Protein AF-A0A4R0R7L1-F1 (afdb_monomer_lite)

Foldseek 3Di:
DDDFDDDPQAQTDPQFDQPPVRHGDPVRGPLLCCCLPVVLCLLVNLVVCLVVLHCCNVVNLVSLLVCLVDPSCLVCLLSCLQSLSLLSLLVSLLDPPQDLPDPPPPRSSYVVVNLSSLSSSLSSLCSLQPPVDDPPCCPRSVPSSVVSLVSLVVCVLSSLVSVLVVLVVQPDDPPVVLSVQLDSLQSVVSLLVSLLSCLQVVPVVCLSVSLSNLSSLQRSLNSLCVVVVCNPVVLVVLCVGSLLQNLLQCLVVSLVSLVPRPGDPSSPVSSVSSNVSSQSNCVSSVHHPVVPDPPSVVRYQPFAWDFDPPDAQVPIQAAANQRSHNRRRHSHDPADWDADPQQRRGTHRDVVSVVVVCVVPVVVVSNVD

pLDDT: mean 82.11, std 12.78, range [47.38, 97.62]

InterPro domains:
  IPR002893 Zinc finger, MYND-type [PF01753] (325-366)
  IPR002893 Zinc finger, MYND-type [PS50865] (325-366)

Secondary structure (DSSP, 8-state):
-PPPB--TTPPPBTTEEEPTTSSEEEEEE-HHHHHHH-TTHHHHHHHHHHHTT-THHHHHHHHHHHHTTSGGGGGGHHHHHHHTHHHHHHHHHT-TT---S---TT-TTSHHHHHHHHHHHHHHHHHHH--TT-TTGGGTSHHHHHHHHHHHHHHHHHHHHHHHHTGGGSTT-SSHHHHTTS-TT-HHHHHHHHHHHHHHHT-GGGHHHHHHHHHHHHHHHHHHHH-GGGHHHHHHHHHHSHHHHHHHHHHHHHHHHHHH----GGGHHHHHHHHHHHHHHHHHTT--SSSTTTSSTTTS---SPPP-SSS-GGGS-S--SSTTSGGGSSSS-SSPPEEPTTTS--EESSHHHHHHHIIIIIHHHHTT-

Structure (mmCIF, N/CA/C/O backbone):
data_AF-A0A4R0R7L1-F1
#
_entry.id   AF-A0A4R0R7L1-F1
#
loop_
_atom_site.group_PDB
_atom_site.id
_atom_site.type_symbol
_atom_site.label_atom_id
_atom_site.label_alt_id
_atom_site.label_comp_id
_atom_site.label_asym_id
_atom_site.label_entity_id
_atom_site.label_seq_id
_atom_site.pdbx_PDB_ins_code
_atom_site.Cartn_x
_atom_site.Cartn_y
_atom_site.Cartn_z
_atom_site.occupancy
_atom_site.B_iso_or_equiv
_atom_site.auth_seq_id
_atom_site.auth_comp_id
_atom_site.auth_asym_id
_atom_site.auth_atom_id
_atom_site.pdbx_PDB_model_num
ATOM 1 N N . MET A 1 1 ? 25.266 -1.408 -35.029 1.00 54.88 1 MET A N 1
ATOM 2 C CA . MET A 1 1 ? 24.093 -1.368 -34.131 1.00 54.88 1 MET A CA 1
ATOM 3 C C . MET A 1 1 ? 23.310 -2.635 -34.407 1.00 54.88 1 MET A C 1
ATOM 5 O O . MET A 1 1 ? 23.030 -2.874 -35.574 1.00 54.88 1 MET A O 1
ATOM 9 N N . ALA A 1 2 ? 23.082 -3.483 -33.404 1.00 57.50 2 ALA A N 1
ATOM 10 C CA . ALA A 1 2 ? 22.251 -4.673 -33.582 1.00 57.50 2 ALA A CA 1
ATOM 11 C C . ALA A 1 2 ? 20.799 -4.242 -33.845 1.00 57.50 2 ALA A C 1
ATOM 13 O O . ALA A 1 2 ? 20.353 -3.243 -33.274 1.00 57.50 2 ALA A O 1
ATOM 14 N N . ASN A 1 3 ? 20.095 -4.953 -34.727 1.00 65.56 3 ASN A N 1
ATOM 15 C CA . ASN A 1 3 ? 18.670 -4.716 -34.937 1.00 65.56 3 ASN A CA 1
ATOM 16 C C . ASN A 1 3 ? 17.901 -5.159 -33.682 1.00 65.56 3 ASN A C 1
ATOM 18 O O . ASN A 1 3 ? 18.248 -6.193 -33.110 1.00 65.56 3 ASN A O 1
ATOM 22 N N . PRO A 1 4 ? 16.889 -4.396 -33.233 1.00 69.44 4 PRO A N 1
ATOM 23 C CA . PRO A 1 4 ? 16.044 -4.818 -32.126 1.00 69.44 4 PRO A CA 1
ATOM 24 C C . PRO A 1 4 ? 15.346 -6.130 -32.480 1.00 69.44 4 PRO A C 1
ATOM 26 O O . PRO A 1 4 ? 14.878 -6.323 -33.603 1.00 69.44 4 PRO A O 1
ATOM 29 N N . VAL A 1 5 ? 15.294 -7.026 -31.505 1.00 60.34 5 VAL A N 1
ATOM 30 C CA . VAL A 1 5 ? 14.720 -8.361 -31.653 1.00 60.34 5 VAL A CA 1
ATOM 31 C C . VAL A 1 5 ? 13.260 -8.267 -31.256 1.00 60.34 5 VAL A C 1
ATOM 33 O O . VAL A 1 5 ? 12.962 -7.887 -30.127 1.00 60.34 5 VAL A O 1
ATOM 36 N N . ALA A 1 6 ? 12.360 -8.586 -32.180 1.00 61.62 6 ALA A N 1
ATOM 37 C CA . ALA A 1 6 ? 10.938 -8.711 -31.903 1.00 61.62 6 ALA A CA 1
ATOM 38 C C . ALA A 1 6 ? 10.559 -10.184 -32.079 1.00 61.62 6 ALA A C 1
ATOM 40 O O . ALA A 1 6 ? 10.406 -10.655 -33.205 1.00 61.62 6 ALA A O 1
ATOM 41 N N . GLY A 1 7 ? 10.459 -10.921 -30.970 1.00 71.69 7 GLY A N 1
ATOM 42 C CA . GLY A 1 7 ? 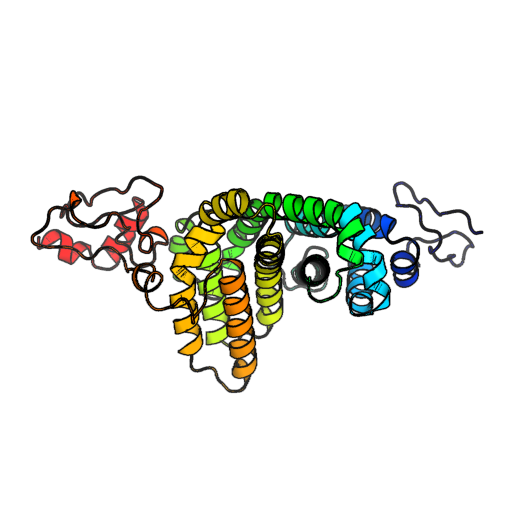9.630 -12.129 -30.952 1.00 71.69 7 GLY A CA 1
ATOM 43 C C . GLY A 1 7 ? 8.160 -11.737 -31.134 1.00 71.69 7 GLY A C 1
ATOM 44 O O . GLY A 1 7 ? 7.822 -10.567 -30.937 1.00 71.69 7 GLY A O 1
ATOM 45 N N . ASP A 1 8 ? 7.288 -12.676 -31.509 1.00 78.56 8 ASP A N 1
ATOM 46 C CA . ASP A 1 8 ? 5.859 -12.396 -31.723 1.00 78.56 8 ASP A CA 1
ATOM 47 C C . ASP A 1 8 ? 5.240 -11.716 -30.484 1.00 78.56 8 ASP A C 1
ATOM 49 O O . ASP A 1 8 ? 5.014 -12.339 -29.451 1.00 78.56 8 ASP A O 1
ATOM 53 N N . GLY A 1 9 ? 5.014 -10.401 -30.575 1.00 87.75 9 GLY A N 1
ATOM 54 C CA . GLY A 1 9 ? 4.427 -9.577 -29.514 1.00 87.75 9 GLY A CA 1
ATOM 55 C C . GLY A 1 9 ? 5.370 -9.112 -28.394 1.00 87.75 9 GLY A C 1
ATOM 56 O O . GLY A 1 9 ? 4.934 -8.324 -27.553 1.00 87.75 9 GLY A O 1
ATOM 57 N N . ALA A 1 10 ? 6.638 -9.536 -28.373 1.00 92.50 10 ALA A N 1
ATOM 58 C CA . ALA A 1 10 ? 7.598 -9.099 -27.357 1.00 92.50 10 ALA A CA 1
ATOM 59 C C . ALA A 1 10 ? 8.034 -7.636 -27.589 1.00 92.50 10 ALA A C 1
ATOM 61 O O . ALA A 1 10 ? 8.305 -7.254 -28.735 1.00 92.50 10 ALA A O 1
ATOM 62 N N . PRO A 1 11 ? 8.144 -6.801 -26.536 1.00 94.44 11 PRO A N 1
ATOM 63 C CA . PRO A 1 11 ? 8.683 -5.453 -26.666 1.00 94.44 11 PRO A CA 1
ATOM 64 C C . PRO A 1 11 ? 10.104 -5.481 -27.250 1.00 94.44 11 PRO A C 1
ATOM 66 O O . PRO A 1 11 ? 10.888 -6.369 -26.927 1.00 94.44 11 PRO A O 1
ATOM 69 N N . PRO A 1 12 ? 10.484 -4.529 -28.112 1.00 93.25 12 PRO A N 1
ATOM 70 C CA . PRO A 1 12 ? 11.815 -4.537 -28.699 1.00 93.25 12 PRO A CA 1
ATOM 71 C C . PRO A 1 12 ? 12.884 -4.207 -27.648 1.00 93.25 12 PRO A C 1
ATOM 73 O O . PRO A 1 12 ? 12.721 -3.292 -26.839 1.00 93.25 12 PRO A O 1
ATOM 76 N N . THR A 1 13 ? 14.024 -4.898 -27.707 1.00 93.12 13 THR A N 1
ATOM 77 C CA . THR A 1 13 ? 15.242 -4.501 -26.984 1.00 93.12 13 THR A CA 1
ATOM 78 C C . THR A 1 13 ? 16.498 -4.804 -27.793 1.00 93.12 13 THR A C 1
ATOM 80 O O . THR A 1 13 ? 16.562 -5.800 -28.520 1.00 93.12 13 THR A O 1
ATOM 83 N N . ARG A 1 14 ? 17.524 -3.951 -27.667 1.00 93.06 14 ARG A N 1
ATOM 84 C CA . ARG A 1 14 ? 18.860 -4.213 -28.238 1.00 93.06 14 ARG A CA 1
ATOM 85 C C . ARG A 1 14 ? 19.751 -5.077 -27.342 1.00 93.06 14 ARG A C 1
ATOM 87 O O . ARG A 1 14 ? 20.892 -5.342 -27.714 1.00 93.06 14 ARG A O 1
ATOM 94 N N . PHE A 1 15 ? 19.257 -5.461 -26.166 1.00 92.12 15 PHE A N 1
ATOM 95 C CA . PHE A 1 15 ? 20.003 -6.196 -25.141 1.00 92.12 15 PHE A CA 1
ATOM 96 C C . PHE A 1 15 ? 19.543 -7.648 -24.978 1.00 92.12 15 PHE A C 1
ATOM 98 O O . PHE A 1 15 ? 19.836 -8.273 -23.962 1.00 92.12 15 PHE A O 1
ATOM 105 N N . ALA A 1 16 ? 18.836 -8.189 -25.974 1.00 88.31 16 ALA A N 1
ATOM 106 C CA . ALA A 1 16 ? 18.562 -9.617 -26.058 1.00 88.31 16 ALA A CA 1
ATOM 107 C C . ALA A 1 16 ? 19.846 -10.362 -26.455 1.00 88.31 16 ALA A C 1
ATOM 109 O O . ALA A 1 16 ? 20.478 -10.035 -27.468 1.00 88.31 16 ALA A O 1
ATOM 110 N N . GLY A 1 17 ? 20.239 -11.349 -25.653 1.00 78.62 17 GLY A N 1
ATOM 111 C CA . GLY A 1 17 ? 21.393 -12.191 -25.933 1.00 78.62 17 GLY A CA 1
ATOM 112 C C . GLY A 1 17 ? 21.250 -12.964 -27.245 1.00 78.62 17 GLY A C 1
ATOM 113 O O . GLY A 1 17 ? 20.152 -13.225 -27.737 1.00 78.62 17 GLY A O 1
ATOM 114 N N . VAL A 1 18 ? 22.390 -13.324 -27.830 1.00 70.44 18 VAL A N 1
ATOM 115 C CA . VAL A 1 18 ? 22.448 -14.205 -29.000 1.00 70.44 18 VAL A CA 1
ATOM 116 C C . VAL A 1 18 ? 22.492 -15.643 -28.484 1.00 70.44 18 VAL A C 1
ATOM 118 O O . VAL A 1 18 ? 23.410 -16.008 -27.751 1.00 70.44 18 VAL A O 1
ATOM 121 N N . ALA A 1 19 ? 21.491 -16.447 -28.823 1.00 71.06 19 ALA A N 1
ATOM 122 C CA . ALA A 1 19 ? 21.445 -17.869 -28.516 1.00 71.06 19 ALA A CA 1
ATOM 123 C C . ALA A 1 19 ? 22.535 -18.635 -29.284 1.00 71.06 19 ALA A C 1
ATOM 125 O O . ALA A 1 19 ? 23.126 -18.133 -30.242 1.00 71.06 19 ALA A O 1
ATOM 126 N N . MET A 1 20 ? 22.802 -19.885 -28.890 1.00 68.56 20 MET A N 1
ATOM 127 C CA . MET A 1 20 ? 23.874 -20.691 -29.500 1.00 68.56 20 MET A CA 1
ATOM 128 C C . MET A 1 20 ? 23.698 -20.939 -31.008 1.00 68.56 20 MET A C 1
ATOM 130 O O . MET A 1 20 ? 24.675 -21.223 -31.694 1.00 68.56 20 MET A O 1
ATOM 134 N N . ASN A 1 21 ? 22.478 -20.819 -31.536 1.00 74.75 21 ASN A N 1
ATOM 135 C CA . ASN A 1 21 ? 22.179 -20.941 -32.965 1.00 74.75 21 ASN A CA 1
ATOM 136 C C . ASN A 1 21 ? 22.349 -19.620 -33.747 1.00 74.75 21 ASN A C 1
ATOM 138 O O . ASN A 1 21 ? 22.089 -19.591 -34.947 1.00 74.75 21 ASN A O 1
ATOM 142 N N . GLY A 1 22 ? 22.781 -18.535 -33.096 1.00 73.81 22 GLY A N 1
ATOM 143 C CA . GLY A 1 22 ? 22.894 -17.210 -33.706 1.00 73.81 22 GLY A CA 1
ATOM 144 C C . GLY A 1 22 ? 21.577 -16.429 -33.763 1.00 73.81 22 GLY A C 1
ATOM 145 O O . GLY A 1 22 ? 21.592 -15.265 -34.163 1.00 73.81 22 GLY A O 1
ATOM 146 N N . GLU A 1 23 ? 20.455 -17.024 -33.350 1.00 73.69 23 GLU A N 1
ATOM 147 C CA . GLU A 1 23 ? 19.189 -16.312 -33.193 1.00 73.69 23 GLU A CA 1
ATOM 148 C C . GLU A 1 23 ? 19.191 -15.556 -31.875 1.00 73.69 23 GLU A C 1
ATOM 150 O O . GLU A 1 23 ? 19.761 -15.991 -30.878 1.00 73.69 23 GLU A O 1
ATOM 155 N N . HIS A 1 24 ? 18.554 -14.399 -31.845 1.00 72.00 24 HIS A N 1
ATOM 156 C CA . HIS A 1 24 ? 18.406 -13.690 -30.592 1.00 72.00 24 HIS A CA 1
ATOM 157 C C . HIS A 1 24 ? 17.367 -14.385 -29.713 1.00 72.00 24 HIS A C 1
ATOM 159 O O . HIS A 1 24 ? 16.228 -14.575 -30.136 1.00 72.00 24 HIS A O 1
ATOM 165 N N . SER A 1 25 ? 17.757 -14.733 -28.488 1.00 78.25 25 SER A N 1
ATOM 166 C CA . SER A 1 25 ? 16.851 -15.313 -27.502 1.00 78.25 25 SER A CA 1
ATOM 167 C C . SER A 1 25 ? 16.443 -14.254 -26.488 1.00 78.25 25 SER A C 1
ATOM 169 O O . SER A 1 25 ? 17.272 -13.541 -25.914 1.00 78.25 25 SER A O 1
ATOM 171 N N . THR A 1 26 ? 15.139 -14.174 -26.245 1.00 78.06 26 THR A N 1
ATOM 172 C CA . THR A 1 26 ? 14.571 -13.394 -25.146 1.00 78.06 26 THR A CA 1
ATOM 173 C C . THR A 1 26 ? 14.973 -13.971 -23.784 1.00 78.06 26 THR A C 1
ATOM 175 O O . THR A 1 26 ? 14.875 -13.287 -22.768 1.00 78.06 26 THR A O 1
ATOM 178 N N . ASP A 1 27 ? 15.446 -15.219 -23.718 1.00 81.50 27 ASP A N 1
ATOM 179 C CA . ASP A 1 27 ? 15.844 -15.895 -22.472 1.00 81.50 27 ASP A CA 1
ATOM 180 C C . ASP A 1 27 ? 17.170 -15.361 -21.922 1.00 81.50 27 ASP A C 1
ATOM 182 O O . ASP A 1 27 ? 17.528 -15.630 -20.781 1.00 81.50 27 ASP A O 1
ATOM 186 N N . ALA A 1 28 ? 17.886 -14.562 -22.717 1.00 87.44 28 ALA A N 1
ATOM 187 C CA . ALA A 1 28 ? 19.173 -13.978 -22.370 1.00 87.44 28 ALA A CA 1
ATOM 188 C C . ALA A 1 28 ? 19.142 -12.437 -22.380 1.00 87.44 28 ALA A C 1
ATOM 190 O O . ALA A 1 28 ? 20.112 -11.804 -22.799 1.00 87.44 28 ALA A O 1
ATOM 191 N N . ILE A 1 29 ? 18.027 -11.813 -21.984 1.00 93.81 29 ILE A N 1
ATOM 192 C CA . ILE A 1 29 ? 17.944 -10.346 -21.889 1.00 93.81 29 ILE A CA 1
ATOM 193 C C . ILE A 1 29 ? 18.767 -9.843 -20.696 1.00 93.81 29 ILE A C 1
ATOM 195 O O . ILE A 1 29 ? 18.551 -10.249 -19.556 1.00 93.81 29 ILE A O 1
ATOM 199 N N . ASP A 1 30 ? 19.673 -8.895 -20.944 1.00 94.69 30 ASP A N 1
ATOM 200 C CA . ASP A 1 30 ? 20.378 -8.184 -19.874 1.00 94.69 30 ASP A CA 1
ATOM 201 C C . ASP A 1 30 ? 19.499 -7.055 -19.310 1.00 94.69 30 ASP A C 1
ATOM 203 O O . ASP A 1 30 ? 19.495 -5.918 -19.799 1.00 94.69 30 ASP A O 1
ATOM 207 N N . TRP A 1 31 ? 18.751 -7.366 -18.248 1.00 95.56 31 TRP A N 1
ATOM 208 C CA . TRP A 1 31 ? 17.847 -6.411 -17.604 1.00 95.56 31 TRP A CA 1
ATOM 209 C C . TRP A 1 31 ? 18.552 -5.168 -17.057 1.00 95.56 31 TRP A C 1
ATOM 211 O O . TRP A 1 31 ? 17.945 -4.093 -17.036 1.00 95.56 31 TRP A O 1
ATOM 221 N N . ARG A 1 32 ? 19.831 -5.257 -16.658 1.00 94.25 32 ARG A N 1
ATOM 222 C CA . ARG A 1 32 ? 20.575 -4.081 -16.174 1.00 94.25 32 ARG A CA 1
ATOM 223 C C . ARG A 1 32 ? 20.779 -3.091 -17.309 1.00 94.25 32 ARG A C 1
ATOM 225 O O . ARG A 1 32 ? 20.558 -1.894 -17.118 1.00 94.25 32 ARG A O 1
ATOM 232 N N . LEU A 1 33 ? 21.147 -3.582 -18.491 1.00 94.12 33 LEU A N 1
ATOM 233 C CA . LEU A 1 33 ? 21.308 -2.741 -19.674 1.00 94.12 33 LEU A CA 1
ATOM 234 C C . LEU A 1 33 ? 19.969 -2.186 -20.176 1.00 94.12 33 LEU A C 1
ATOM 236 O O . LEU A 1 33 ? 19.910 -1.004 -20.524 1.00 94.12 33 LEU A O 1
ATOM 240 N N . VAL A 1 34 ? 18.889 -2.979 -20.143 1.00 95.69 34 VAL A N 1
ATOM 241 C CA . VAL A 1 34 ? 17.532 -2.497 -20.469 1.00 95.69 34 VAL A CA 1
ATOM 242 C C . VAL A 1 34 ? 17.130 -1.350 -19.541 1.00 95.69 34 VAL A C 1
ATOM 244 O O . VAL A 1 34 ? 16.742 -0.288 -20.020 1.00 95.69 34 VAL A O 1
ATOM 247 N N . ILE A 1 35 ? 17.285 -1.499 -18.223 1.00 95.06 35 ILE A N 1
ATOM 248 C CA . ILE A 1 35 ? 16.937 -0.443 -17.258 1.00 95.06 35 ILE A CA 1
ATOM 249 C C . ILE A 1 35 ? 17.795 0.811 -17.476 1.00 95.06 35 ILE A C 1
ATOM 251 O O . ILE A 1 35 ? 17.268 1.925 -17.472 1.00 95.06 35 ILE A O 1
ATOM 255 N N . ALA A 1 36 ? 19.103 0.648 -17.686 1.00 92.88 36 ALA A N 1
ATOM 256 C CA . ALA A 1 36 ? 20.032 1.769 -17.815 1.00 92.88 36 ALA A CA 1
ATOM 257 C C . ALA A 1 36 ? 19.866 2.555 -19.126 1.00 92.88 36 ALA A C 1
ATOM 259 O O . ALA A 1 36 ? 20.062 3.773 -19.149 1.00 92.88 36 ALA A O 1
ATOM 260 N N . HIS A 1 37 ? 19.532 1.875 -20.224 1.00 93.56 37 HIS A N 1
ATOM 261 C CA . HIS A 1 37 ? 19.596 2.460 -21.563 1.00 93.56 37 HIS A CA 1
ATOM 262 C C . HIS A 1 37 ? 18.269 2.478 -22.324 1.00 93.56 37 HIS A C 1
ATOM 264 O O . HIS A 1 37 ? 18.116 3.287 -23.238 1.00 93.56 37 HIS A O 1
ATOM 270 N N . GLU A 1 38 ? 17.318 1.626 -21.957 1.00 96.06 38 GLU A N 1
ATOM 271 C CA . GLU A 1 38 ? 15.966 1.553 -22.520 1.00 96.06 38 GLU A CA 1
ATOM 272 C C . GLU A 1 38 ? 14.888 1.667 -21.415 1.00 96.06 38 GLU A C 1
ATOM 274 O O . GLU A 1 38 ? 13.910 0.918 -21.420 1.00 96.06 38 GLU A O 1
ATOM 279 N N . PRO A 1 39 ? 14.987 2.631 -20.472 1.00 95.19 39 PRO A N 1
ATOM 280 C CA . PRO A 1 39 ? 14.104 2.712 -19.299 1.00 95.19 39 PRO A CA 1
ATOM 281 C C . PRO A 1 39 ? 12.615 2.839 -19.639 1.00 95.19 39 PRO A C 1
ATOM 283 O O . PRO A 1 39 ? 11.763 2.508 -18.819 1.00 95.19 39 PRO A O 1
ATOM 286 N N . ARG A 1 40 ? 12.290 3.315 -20.848 1.00 95.88 40 ARG A N 1
ATOM 287 C CA . ARG A 1 40 ? 10.912 3.401 -21.347 1.00 95.88 40 ARG A CA 1
ATOM 288 C C . ARG A 1 40 ? 10.299 2.028 -21.621 1.00 95.88 40 ARG A C 1
ATOM 290 O O . ARG A 1 40 ? 9.106 1.859 -21.410 1.00 95.88 40 ARG A O 1
ATOM 297 N N . MET A 1 41 ? 11.119 1.067 -22.043 1.00 96.56 41 MET A N 1
ATOM 298 C CA . MET A 1 41 ? 10.687 -0.286 -22.396 1.00 96.56 41 MET A CA 1
ATOM 299 C C . MET A 1 41 ? 10.444 -1.160 -21.164 1.00 96.56 41 MET A C 1
ATOM 301 O O . MET A 1 41 ? 9.759 -2.167 -21.268 1.00 96.56 41 MET A O 1
ATOM 305 N N . VAL A 1 42 ? 10.953 -0.776 -19.984 1.00 96.81 42 VAL A N 1
ATOM 306 C CA . VAL A 1 42 ? 10.779 -1.542 -18.733 1.00 96.81 42 VAL A CA 1
ATOM 307 C C . VAL A 1 42 ? 9.301 -1.779 -18.422 1.00 96.81 42 VAL A C 1
ATOM 309 O O . VAL A 1 42 ? 8.923 -2.881 -18.034 1.00 96.81 42 VAL A O 1
ATOM 312 N N . LYS A 1 43 ? 8.451 -0.766 -18.631 1.00 96.44 43 LYS A N 1
ATOM 313 C CA . LYS A 1 43 ? 6.999 -0.901 -18.469 1.00 96.44 43 LYS A CA 1
ATOM 314 C C . LYS A 1 43 ? 6.424 -1.962 -19.406 1.00 96.44 43 LYS A C 1
ATOM 316 O O . LYS A 1 43 ? 5.675 -2.822 -18.951 1.00 96.44 43 LYS A O 1
ATOM 321 N N . ASP A 1 44 ? 6.751 -1.871 -20.690 1.00 97.00 44 ASP A N 1
ATOM 322 C CA . ASP A 1 44 ? 6.172 -2.736 -21.716 1.00 97.00 44 ASP A CA 1
ATOM 323 C C . ASP A 1 44 ? 6.629 -4.182 -21.507 1.00 97.00 44 ASP A C 1
ATOM 325 O O . ASP A 1 44 ? 5.812 -5.098 -21.556 1.00 97.00 44 ASP A O 1
ATOM 329 N N . TRP A 1 45 ? 7.906 -4.379 -21.158 1.00 97.25 45 TRP A N 1
ATOM 330 C CA . TRP A 1 45 ? 8.448 -5.680 -20.766 1.00 97.25 45 TRP A CA 1
ATOM 331 C C . TRP A 1 45 ? 7.750 -6.252 -19.542 1.00 97.25 45 TRP A C 1
ATOM 333 O O . TRP A 1 45 ? 7.377 -7.417 -19.546 1.00 97.25 45 TRP A O 1
ATOM 343 N N . MET A 1 46 ? 7.513 -5.445 -18.513 1.00 97.62 46 MET A N 1
ATOM 344 C CA . MET A 1 46 ? 6.846 -5.924 -17.307 1.00 97.62 46 MET A CA 1
ATOM 345 C C . MET A 1 46 ? 5.395 -6.345 -17.567 1.00 97.62 46 MET A C 1
ATOM 347 O O . MET A 1 46 ? 4.967 -7.374 -17.053 1.00 97.62 46 MET A O 1
ATOM 351 N N . ILE A 1 47 ? 4.657 -5.592 -18.392 1.00 97.31 47 ILE A N 1
ATOM 352 C CA . ILE A 1 47 ? 3.299 -5.962 -18.822 1.00 97.31 47 ILE A CA 1
ATOM 353 C C . ILE A 1 47 ? 3.339 -7.251 -19.643 1.00 97.31 47 ILE A C 1
ATOM 355 O O . ILE A 1 47 ? 2.556 -8.161 -19.380 1.00 97.31 47 ILE A O 1
ATOM 359 N N . TYR A 1 48 ? 4.253 -7.333 -20.613 1.00 96.75 48 TYR A N 1
ATOM 360 C CA . TYR A 1 48 ? 4.409 -8.498 -21.475 1.00 96.75 48 TYR A CA 1
ATOM 361 C C . TYR A 1 48 ? 4.713 -9.759 -20.660 1.00 96.75 48 TYR A C 1
ATOM 363 O O . TYR A 1 48 ? 3.973 -10.733 -20.760 1.00 96.75 48 TYR A O 1
ATOM 371 N N . LEU A 1 49 ? 5.746 -9.730 -19.815 1.00 96.31 49 LEU A N 1
ATOM 372 C CA . LEU A 1 49 ? 6.166 -10.891 -19.028 1.00 96.31 49 LEU A CA 1
ATOM 373 C C . LEU A 1 49 ? 5.087 -11.308 -18.020 1.00 96.31 49 LEU A C 1
ATOM 375 O O . LEU A 1 49 ? 4.807 -12.492 -17.876 1.00 96.31 49 LEU A O 1
ATOM 379 N N . HIS A 1 50 ? 4.414 -10.346 -17.378 1.00 96.75 50 HIS A N 1
ATOM 380 C CA . HIS A 1 50 ? 3.292 -10.643 -16.485 1.00 96.75 50 HIS A CA 1
ATOM 381 C C . HIS A 1 50 ? 2.126 -11.335 -17.211 1.00 96.75 50 HIS A C 1
ATOM 383 O O . HIS A 1 50 ? 1.576 -12.314 -16.705 1.00 96.75 50 HIS A O 1
ATOM 389 N N . ALA A 1 51 ? 1.757 -10.845 -18.399 1.00 96.06 51 ALA A N 1
ATOM 390 C CA . ALA A 1 51 ? 0.657 -11.396 -19.189 1.00 96.06 51 ALA A CA 1
ATOM 391 C C . ALA A 1 51 ? 0.941 -12.813 -19.716 1.00 96.06 51 ALA A C 1
ATOM 393 O O . ALA A 1 51 ? 0.001 -13.578 -19.913 1.00 96.06 51 ALA A O 1
ATOM 394 N N . HIS A 1 52 ? 2.216 -13.156 -19.923 1.00 95.50 52 HIS A N 1
ATOM 395 C CA . HIS A 1 52 ? 2.650 -14.476 -20.393 1.00 95.50 52 HIS A CA 1
ATOM 396 C C . HIS A 1 52 ? 3.050 -15.430 -19.261 1.00 95.50 52 HIS A C 1
ATOM 398 O O . HIS A 1 52 ? 3.526 -16.523 -19.545 1.00 95.50 52 HIS A O 1
ATOM 404 N N . GLU A 1 53 ? 2.854 -15.028 -18.003 1.00 95.69 53 GLU A N 1
ATOM 405 C CA . GLU A 1 53 ? 3.256 -15.804 -16.824 1.00 95.69 53 GLU A CA 1
ATOM 406 C C . GLU A 1 53 ? 4.732 -16.210 -16.835 1.00 95.69 53 GLU A C 1
ATOM 408 O O . GLU A 1 53 ? 5.105 -17.335 -16.519 1.00 95.69 53 GLU A O 1
ATOM 413 N N . ASP A 1 54 ? 5.573 -15.268 -17.250 1.00 94.50 54 ASP A N 1
ATOM 414 C CA . ASP A 1 54 ? 6.979 -15.506 -17.518 1.00 94.50 54 ASP A CA 1
ATOM 415 C C . ASP A 1 54 ? 7.864 -15.109 -16.334 1.00 94.50 54 ASP A C 1
ATOM 417 O O . ASP A 1 54 ? 8.002 -13.918 -16.020 1.00 94.50 54 ASP A O 1
ATOM 421 N N . ASP A 1 55 ? 8.509 -16.102 -15.713 1.00 93.44 55 ASP A N 1
ATOM 422 C CA . ASP A 1 55 ? 9.358 -15.953 -14.523 1.00 93.44 55 ASP A CA 1
ATOM 423 C C . ASP A 1 55 ? 10.463 -14.897 -14.669 1.00 93.44 55 ASP A C 1
ATOM 425 O O . ASP A 1 55 ? 10.889 -14.307 -13.672 1.00 93.44 55 ASP A O 1
ATOM 429 N N . ARG A 1 56 ? 10.875 -14.546 -15.895 1.00 95.06 56 ARG A N 1
ATOM 430 C CA . ARG A 1 56 ? 11.857 -13.473 -16.137 1.00 95.06 56 ARG A CA 1
ATOM 431 C C . ARG A 1 56 ? 11.390 -12.110 -15.628 1.00 95.06 56 ARG A C 1
ATOM 433 O O . ARG A 1 56 ? 12.217 -11.219 -15.427 1.00 95.06 56 ARG A O 1
ATOM 440 N N . VAL A 1 57 ? 10.090 -11.911 -15.387 1.00 96.56 57 VAL A N 1
ATOM 441 C CA . VAL A 1 57 ? 9.603 -10.697 -14.710 1.00 96.56 57 VAL A CA 1
ATOM 442 C C . VAL A 1 57 ? 10.199 -10.570 -13.305 1.00 96.56 57 VAL A C 1
ATOM 444 O O . VAL A 1 57 ? 10.426 -9.455 -12.840 1.00 96.56 57 VAL A O 1
ATOM 447 N N . VAL A 1 58 ? 10.469 -11.690 -12.626 1.00 94.62 58 VAL A N 1
ATOM 448 C CA . VAL A 1 58 ? 11.068 -11.717 -11.289 1.00 94.62 58 VAL A CA 1
ATOM 449 C C . VAL A 1 58 ? 12.518 -11.257 -11.380 1.00 94.62 58 VAL A C 1
ATOM 451 O O . VAL A 1 58 ? 12.932 -10.409 -10.590 1.00 94.62 58 VAL A O 1
ATOM 454 N N . ASP A 1 59 ? 13.258 -11.711 -12.394 1.00 94.88 59 ASP A N 1
ATOM 455 C CA . ASP A 1 59 ? 14.620 -11.240 -12.670 1.00 94.88 59 ASP A CA 1
ATOM 456 C C . ASP A 1 59 ? 14.651 -9.743 -12.985 1.00 94.88 59 ASP A C 1
ATOM 458 O O . ASP A 1 59 ? 15.497 -9.011 -12.460 1.00 94.88 59 ASP A O 1
ATOM 462 N N . LEU A 1 60 ? 13.697 -9.257 -13.786 1.00 96.81 60 LEU A N 1
ATOM 463 C CA . LEU A 1 60 ? 13.543 -7.832 -14.072 1.00 96.81 60 LEU A CA 1
ATOM 464 C C . LEU A 1 60 ? 13.255 -7.032 -12.791 1.00 96.81 60 LEU A C 1
ATOM 466 O O . LEU A 1 60 ? 13.901 -6.011 -12.549 1.00 96.81 60 LEU A O 1
ATOM 470 N N . LEU A 1 61 ? 12.325 -7.491 -11.948 1.00 96.06 61 LEU A N 1
ATOM 471 C CA . LEU A 1 61 ? 11.994 -6.840 -10.676 1.00 96.06 61 LEU A CA 1
ATOM 472 C C . LEU A 1 61 ? 13.185 -6.837 -9.713 1.00 96.06 61 LEU A C 1
ATOM 474 O O . LEU A 1 61 ? 13.478 -5.802 -9.119 1.00 96.06 61 LEU A O 1
ATOM 478 N N . ASN A 1 62 ? 13.906 -7.949 -9.581 1.00 93.31 62 ASN A N 1
ATOM 479 C CA . ASN A 1 62 ? 15.101 -8.035 -8.741 1.00 93.31 62 ASN A CA 1
ATOM 480 C C . ASN A 1 62 ? 16.197 -7.095 -9.246 1.00 93.31 62 ASN A C 1
ATOM 482 O O . ASN A 1 62 ? 16.759 -6.319 -8.472 1.00 93.31 62 ASN A O 1
ATOM 486 N N . THR A 1 63 ? 16.430 -7.076 -10.559 1.00 94.88 63 THR A N 1
ATOM 487 C CA . THR A 1 63 ? 17.389 -6.159 -11.179 1.00 94.88 63 THR A CA 1
ATOM 488 C C . THR A 1 63 ? 16.990 -4.702 -10.948 1.00 94.88 63 THR A C 1
ATOM 490 O O . THR A 1 63 ? 17.829 -3.857 -10.630 1.00 94.88 63 THR A O 1
ATOM 493 N N . LEU A 1 64 ? 15.698 -4.386 -11.043 1.00 94.25 64 LEU A N 1
ATOM 494 C CA . LEU A 1 64 ? 15.187 -3.058 -10.731 1.00 94.25 64 LEU A CA 1
ATOM 495 C C . LEU A 1 64 ? 15.402 -2.718 -9.246 1.00 94.25 64 LEU A C 1
ATOM 497 O O . LEU A 1 64 ? 15.861 -1.622 -8.941 1.00 94.25 64 LEU A O 1
ATOM 501 N N . ALA A 1 65 ? 15.172 -3.656 -8.322 1.00 90.94 65 ALA A N 1
ATOM 502 C CA . ALA A 1 65 ? 15.385 -3.456 -6.884 1.00 90.94 65 ALA A CA 1
ATOM 503 C C . ALA A 1 65 ? 16.856 -3.199 -6.531 1.00 90.94 65 ALA A C 1
ATOM 505 O O . ALA A 1 65 ? 17.140 -2.374 -5.665 1.00 90.94 65 ALA A O 1
ATOM 506 N N . GLU A 1 66 ? 17.783 -3.906 -7.180 1.00 90.75 66 GLU A N 1
ATOM 507 C CA . GLU A 1 66 ? 19.230 -3.749 -6.985 1.00 90.75 66 GLU A CA 1
ATOM 508 C C . GLU A 1 66 ? 19.761 -2.439 -7.557 1.00 90.75 66 GLU A C 1
ATOM 510 O O . GLU A 1 66 ? 20.686 -1.832 -7.012 1.00 90.75 66 GLU A O 1
ATOM 515 N N . THR A 1 67 ? 19.193 -2.015 -8.682 1.00 89.12 67 THR A N 1
ATOM 516 C CA . THR A 1 67 ? 19.639 -0.808 -9.362 1.00 89.12 67 THR A CA 1
ATOM 517 C C . THR A 1 67 ? 19.072 0.426 -8.657 1.00 89.12 67 THR A C 1
ATOM 519 O O . THR A 1 67 ? 19.836 1.361 -8.425 1.00 89.12 67 THR A O 1
ATOM 522 N N . LEU A 1 68 ? 17.790 0.424 -8.247 1.00 82.31 68 LEU A N 1
ATOM 523 C CA . LEU A 1 68 ? 17.035 1.558 -7.664 1.00 82.31 68 LEU A CA 1
ATOM 524 C C . LEU A 1 68 ? 17.781 2.428 -6.627 1.00 82.31 68 LEU A C 1
ATOM 526 O O . LEU A 1 68 ? 17.657 3.652 -6.707 1.00 82.31 68 LEU A O 1
ATOM 530 N N . PRO A 1 69 ? 18.552 1.868 -5.676 1.00 76.25 69 PRO A N 1
ATOM 531 C CA . PRO A 1 69 ? 19.286 2.649 -4.678 1.00 76.25 69 PRO A CA 1
ATOM 532 C C . PRO A 1 69 ? 20.449 3.491 -5.229 1.00 76.25 69 PRO A C 1
ATOM 534 O O . PRO A 1 69 ? 21.026 4.282 -4.486 1.00 76.25 69 PRO A O 1
ATOM 537 N N . GLN A 1 70 ? 20.840 3.320 -6.494 1.00 78.94 70 GLN A N 1
ATOM 538 C CA . GLN A 1 70 ? 22.010 3.985 -7.067 1.00 78.94 70 GLN A CA 1
ATOM 539 C C . GLN A 1 70 ? 21.700 5.429 -7.492 1.00 78.94 70 GLN A C 1
ATOM 541 O O . GLN A 1 70 ? 20.718 5.690 -8.188 1.00 78.94 70 GLN A O 1
ATOM 546 N N . GLU A 1 71 ? 22.600 6.368 -7.172 1.00 76.75 71 GLU A N 1
ATOM 547 C CA . GLU A 1 71 ? 22.493 7.795 -7.545 1.00 76.75 71 GLU A CA 1
ATOM 548 C C . GLU A 1 71 ? 22.235 8.016 -9.044 1.00 76.75 71 GLU A C 1
ATOM 550 O O . GLU A 1 71 ? 21.565 8.969 -9.448 1.00 76.75 71 GLU A O 1
ATOM 555 N N . GLN A 1 72 ? 22.733 7.113 -9.891 1.00 72.31 72 GLN A N 1
ATOM 556 C CA . GLN A 1 72 ? 22.560 7.190 -11.340 1.00 72.31 72 GLN A CA 1
ATOM 557 C C . GLN A 1 72 ? 21.085 7.124 -11.765 1.00 72.31 72 GLN A C 1
ATOM 559 O O . GLN A 1 72 ? 20.718 7.722 -12.779 1.00 72.31 72 GLN A O 1
ATOM 564 N N . LEU A 1 73 ? 20.215 6.492 -10.973 1.00 73.25 73 LEU A N 1
ATOM 565 C CA . LEU A 1 73 ? 18.797 6.335 -11.302 1.00 73.25 73 LEU A CA 1
ATOM 566 C C . LEU A 1 73 ? 17.919 7.501 -10.866 1.00 73.25 73 LEU A C 1
ATOM 568 O O . LEU A 1 73 ? 16.778 7.604 -11.318 1.00 73.25 73 LEU A O 1
ATOM 572 N N . LEU A 1 74 ? 18.462 8.460 -10.110 1.00 78.50 74 LEU A N 1
ATOM 573 C CA . LEU A 1 74 ? 17.818 9.766 -9.944 1.00 78.50 74 LEU A CA 1
ATOM 574 C C . LEU A 1 74 ? 17.526 10.411 -11.309 1.00 78.50 74 LEU A C 1
ATOM 576 O O . LEU A 1 74 ? 16.525 11.110 -11.470 1.00 78.50 74 LEU A O 1
ATOM 580 N N . ARG A 1 75 ? 18.356 10.106 -12.317 1.00 84.38 75 ARG A N 1
ATOM 581 C CA . ARG A 1 75 ? 18.190 10.560 -13.703 1.00 84.38 75 ARG A CA 1
ATOM 582 C C . ARG A 1 75 ? 17.037 9.873 -14.437 1.00 84.38 75 ARG A C 1
ATOM 584 O O . ARG A 1 75 ? 16.525 10.448 -15.392 1.00 84.38 75 ARG A O 1
ATOM 591 N N . LEU A 1 76 ? 16.615 8.682 -14.004 1.00 88.62 76 LEU A N 1
ATOM 592 C CA . LEU A 1 76 ? 15.514 7.936 -14.624 1.00 88.62 76 LEU A CA 1
ATOM 593 C C . LEU A 1 76 ? 14.136 8.325 -14.077 1.00 88.62 76 LEU A C 1
ATOM 595 O O . LEU A 1 76 ? 13.129 8.009 -14.709 1.00 88.62 76 LEU A O 1
ATOM 599 N N . ARG A 1 77 ? 14.072 9.061 -12.956 1.00 85.25 77 ARG A N 1
ATOM 600 C CA . ARG A 1 77 ? 12.808 9.5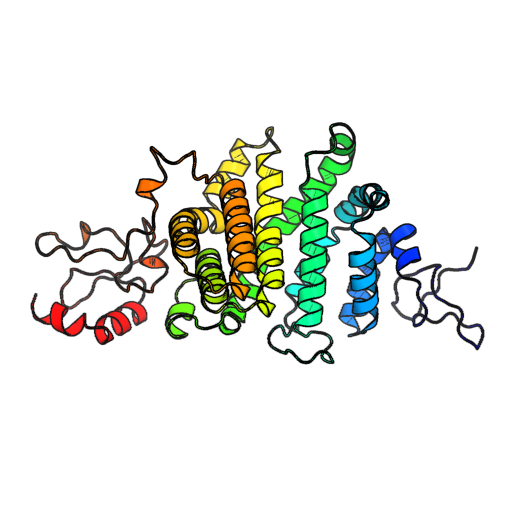00 -12.337 1.00 85.25 77 ARG A CA 1
ATOM 601 C C . ARG A 1 77 ? 11.818 10.124 -13.335 1.00 85.25 77 ARG A C 1
ATOM 603 O O . ARG A 1 77 ? 10.663 9.699 -13.324 1.00 85.25 77 ARG A O 1
ATOM 610 N N . PRO A 1 78 ? 12.217 11.068 -14.219 1.00 87.06 78 PRO A N 1
ATOM 611 C CA . PRO A 1 78 ? 11.277 11.662 -15.167 1.00 87.06 78 PRO A CA 1
ATOM 612 C C . PRO A 1 78 ? 10.703 10.627 -16.136 1.00 87.06 78 PRO A C 1
ATOM 614 O O . PRO A 1 78 ? 9.512 10.658 -16.417 1.00 87.06 78 PRO A O 1
ATOM 617 N N . VAL A 1 79 ? 11.528 9.674 -16.584 1.00 91.06 79 VAL A N 1
ATOM 618 C CA . VAL A 1 79 ? 11.119 8.622 -17.523 1.00 91.06 79 VAL A CA 1
ATOM 619 C C . VAL A 1 79 ? 10.126 7.659 -16.874 1.00 91.06 79 VAL A C 1
ATOM 621 O O . VAL A 1 79 ? 9.150 7.253 -17.500 1.00 91.06 79 VAL A O 1
ATOM 624 N N . TRP A 1 80 ? 10.332 7.294 -15.610 1.00 90.94 80 TRP A N 1
ATOM 625 C CA . TRP A 1 80 ? 9.413 6.401 -14.900 1.00 90.94 80 TRP A CA 1
ATOM 626 C C . TRP A 1 80 ? 8.091 7.067 -14.531 1.00 90.94 80 TRP A C 1
ATOM 628 O O . TRP A 1 80 ? 7.047 6.417 -14.589 1.00 90.94 80 TRP A O 1
ATOM 638 N N . ALA A 1 81 ? 8.122 8.360 -14.197 1.00 88.44 81 ALA A N 1
ATOM 639 C CA . ALA A 1 81 ? 6.909 9.149 -14.013 1.00 88.44 81 ALA A CA 1
ATOM 640 C C . ALA A 1 81 ? 6.129 9.273 -15.333 1.00 88.44 81 ALA A C 1
ATOM 642 O O . ALA A 1 81 ? 4.929 9.018 -15.360 1.00 88.44 81 ALA A O 1
ATOM 643 N N . GLU A 1 82 ? 6.821 9.581 -16.433 1.00 90.19 82 GLU A N 1
ATOM 644 C CA . GLU A 1 82 ? 6.242 9.685 -17.778 1.00 90.19 82 GLU A CA 1
ATOM 645 C C . GLU A 1 82 ? 5.630 8.359 -18.254 1.00 90.19 82 GLU A C 1
ATOM 647 O O . GLU A 1 82 ? 4.519 8.333 -18.777 1.00 90.19 82 GLU A O 1
ATOM 652 N N . THR A 1 83 ? 6.319 7.237 -18.038 1.00 93.75 83 THR A N 1
ATOM 653 C CA . THR A 1 83 ? 5.796 5.906 -18.395 1.00 93.75 83 THR A CA 1
ATOM 654 C C . THR A 1 83 ? 4.725 5.395 -17.435 1.00 93.75 83 THR A C 1
ATOM 656 O O . THR A 1 83 ? 4.017 4.442 -17.770 1.00 93.75 83 THR A O 1
ATOM 659 N N . GLN A 1 84 ? 4.561 6.038 -16.276 1.00 93.38 84 GLN A N 1
ATOM 660 C CA . GLN A 1 84 ? 3.669 5.618 -15.196 1.00 93.38 84 GLN A CA 1
ATOM 661 C C . GLN A 1 84 ? 3.990 4.206 -14.681 1.00 93.38 84 GLN A C 1
ATOM 663 O O . GLN A 1 84 ? 3.088 3.413 -14.407 1.00 93.38 84 GLN A O 1
ATOM 668 N N . LEU A 1 85 ? 5.279 3.875 -14.540 1.00 95.06 85 LEU A N 1
ATOM 669 C CA . LEU A 1 85 ? 5.724 2.542 -14.111 1.00 95.06 85 LEU A CA 1
ATOM 670 C C . LEU A 1 85 ? 5.090 2.109 -12.776 1.00 95.06 85 LEU A C 1
ATOM 672 O O . LEU A 1 85 ? 4.671 0.967 -12.617 1.00 95.06 85 LEU A O 1
ATOM 676 N N . SER A 1 86 ? 4.947 3.039 -11.832 1.00 92.88 86 SER A N 1
ATOM 677 C CA . SER A 1 86 ? 4.279 2.802 -10.546 1.00 92.88 86 SER A CA 1
ATOM 678 C C . SER A 1 86 ? 2.788 2.468 -10.693 1.00 92.88 86 SER A C 1
ATOM 680 O O . SER A 1 86 ? 2.276 1.629 -9.957 1.00 92.88 86 SER A O 1
ATOM 682 N N . CYS A 1 87 ? 2.089 3.069 -11.662 1.00 93.62 87 CYS A N 1
ATOM 683 C CA . CYS A 1 87 ? 0.691 2.738 -11.943 1.00 93.62 87 CYS A CA 1
ATOM 684 C C . CYS A 1 87 ? 0.561 1.316 -12.487 1.00 93.62 87 CYS A C 1
ATOM 686 O O . CYS A 1 87 ? -0.335 0.596 -12.068 1.00 93.62 87 CYS A O 1
ATOM 688 N N . VAL A 1 88 ? 1.488 0.899 -13.354 1.00 96.38 88 VAL A N 1
ATOM 689 C CA . VAL A 1 88 ? 1.527 -0.464 -13.907 1.00 96.38 88 VAL A CA 1
ATOM 690 C C . VAL A 1 88 ? 1.743 -1.497 -12.808 1.00 96.38 88 VAL A C 1
ATOM 692 O O . VAL A 1 88 ? 1.034 -2.492 -12.769 1.00 96.38 88 VAL A O 1
ATOM 695 N N . LEU A 1 89 ? 2.664 -1.243 -11.875 1.00 96.44 89 LEU A N 1
ATOM 696 C CA . LEU A 1 89 ? 2.886 -2.126 -10.725 1.00 96.44 89 LEU A CA 1
ATOM 697 C C . LEU A 1 89 ? 1.624 -2.264 -9.863 1.00 96.44 89 LEU A C 1
ATOM 699 O O . LEU A 1 89 ? 1.280 -3.373 -9.469 1.00 96.44 89 LEU A O 1
ATOM 703 N N . ILE A 1 90 ? 0.908 -1.163 -9.597 1.00 94.06 90 ILE A N 1
ATOM 704 C CA . ILE A 1 90 ? -0.381 -1.236 -8.893 1.00 94.06 90 ILE A CA 1
ATOM 705 C C . ILE A 1 90 ? -1.409 -2.015 -9.713 1.00 94.06 90 ILE A C 1
ATOM 707 O O . ILE A 1 90 ? -2.105 -2.851 -9.150 1.00 94.06 90 ILE A O 1
ATOM 711 N N . ASP A 1 91 ? -1.511 -1.766 -11.017 1.00 95.94 91 ASP A N 1
ATOM 712 C CA . ASP A 1 91 ? -2.477 -2.451 -11.877 1.00 95.94 91 ASP A CA 1
ATOM 713 C C . ASP A 1 91 ? -2.211 -3.969 -11.923 1.00 95.94 91 ASP A C 1
ATOM 715 O O . ASP A 1 91 ? -3.167 -4.740 -11.863 1.00 95.94 91 ASP A O 1
ATOM 719 N N . ILE A 1 92 ? -0.940 -4.394 -11.906 1.00 96.50 92 ILE A N 1
ATOM 720 C CA . ILE A 1 92 ? -0.543 -5.803 -11.751 1.00 96.50 92 ILE A CA 1
ATOM 721 C C . ILE A 1 92 ? -0.988 -6.347 -10.389 1.00 96.50 92 ILE A C 1
ATOM 723 O O . ILE A 1 92 ? -1.652 -7.374 -10.338 1.00 96.50 92 ILE A O 1
ATOM 727 N N . LEU A 1 93 ? -0.699 -5.652 -9.279 1.00 94.12 93 LEU A N 1
ATOM 728 C CA . LEU A 1 93 ? -1.131 -6.081 -7.935 1.00 94.12 93 LEU A CA 1
ATOM 729 C C . LEU A 1 93 ? -2.656 -6.202 -7.798 1.00 94.12 93 LEU A C 1
ATOM 731 O O . LEU A 1 93 ? -3.148 -6.987 -6.986 1.00 94.12 93 LEU A O 1
ATOM 735 N N . LEU A 1 94 ? -3.389 -5.397 -8.567 1.00 93.88 94 LEU A N 1
ATOM 736 C CA . LEU A 1 94 ? -4.846 -5.389 -8.650 1.00 93.88 94 LEU A CA 1
ATOM 737 C C . LEU A 1 94 ? -5.416 -6.476 -9.572 1.00 93.88 94 LEU A C 1
ATOM 739 O O . LEU A 1 94 ? -6.642 -6.583 -9.670 1.00 93.88 94 LEU A O 1
ATOM 743 N N . GLY A 1 95 ? -4.561 -7.252 -10.242 1.00 94.69 95 GLY A N 1
ATOM 744 C CA . GLY A 1 95 ? -4.955 -8.362 -11.099 1.00 94.69 95 GLY A CA 1
ATOM 745 C C . GLY A 1 95 ? -5.818 -9.384 -10.345 1.00 94.69 95 GLY A C 1
ATOM 746 O O . GLY A 1 95 ? -5.533 -9.702 -9.182 1.00 94.69 95 GLY A O 1
ATOM 747 N N . PRO A 1 96 ? -6.903 -9.894 -10.960 1.00 91.38 96 PRO A N 1
ATOM 748 C CA . PRO A 1 96 ? -7.797 -10.867 -10.324 1.00 91.38 96 PRO A CA 1
ATOM 749 C C . PRO A 1 96 ? -7.128 -12.227 -10.066 1.00 91.38 96 PRO A C 1
ATOM 751 O O . PRO A 1 96 ? -7.604 -13.003 -9.246 1.00 91.38 96 PRO A O 1
ATOM 754 N N . ASP A 1 97 ? -6.031 -12.499 -10.761 1.00 91.88 97 ASP A N 1
ATOM 755 C CA . ASP A 1 97 ? -5.207 -13.705 -10.744 1.00 91.88 97 ASP A CA 1
ATOM 756 C C . ASP A 1 97 ? -4.014 -13.626 -9.776 1.00 91.88 97 ASP A C 1
ATOM 758 O O . ASP A 1 97 ? -3.274 -14.596 -9.620 1.00 91.88 97 ASP A O 1
ATOM 762 N N . MET A 1 98 ? -3.826 -12.496 -9.088 1.00 93.06 98 MET A N 1
ATOM 763 C CA . MET A 1 98 ? -2.783 -12.355 -8.074 1.00 93.06 98 MET A CA 1
ATOM 764 C C . MET A 1 98 ? -3.146 -13.128 -6.800 1.00 93.06 98 MET A C 1
ATOM 766 O O . MET A 1 98 ? -4.051 -12.723 -6.052 1.00 93.06 98 MET A O 1
ATOM 770 N N . ASN A 1 99 ? -2.387 -14.187 -6.508 1.00 88.88 99 ASN A N 1
ATOM 771 C CA . ASN A 1 99 ? -2.561 -15.062 -5.353 1.00 88.88 99 ASN A CA 1
ATOM 772 C C . ASN A 1 99 ? -1.546 -14.737 -4.243 1.00 88.88 99 ASN A C 1
ATOM 774 O O . ASN A 1 99 ? -0.453 -15.285 -4.154 1.00 88.88 99 ASN A O 1
ATOM 778 N N . TRP A 1 100 ? -1.931 -13.837 -3.346 1.00 84.00 100 TRP A N 1
ATOM 779 C CA . TRP A 1 100 ? -1.064 -13.364 -2.263 1.00 84.00 100 TRP A CA 1
ATOM 780 C C . TRP A 1 100 ? -0.950 -14.364 -1.106 1.00 84.00 100 TRP A C 1
ATOM 782 O O . TRP A 1 100 ? -0.076 -14.249 -0.240 1.00 84.00 100 TRP A O 1
ATOM 792 N N . GLU A 1 101 ? -1.876 -15.315 -1.062 1.00 83.25 101 GLU A N 1
ATOM 793 C CA . GLU A 1 101 ? -2.033 -16.263 0.031 1.00 83.25 101 GLU A CA 1
ATOM 794 C C . GLU A 1 101 ? -0.998 -17.367 -0.062 1.00 83.25 101 GLU A C 1
ATOM 796 O O . GLU A 1 101 ? -0.486 -17.805 0.968 1.00 83.25 101 GLU A O 1
ATOM 801 N N . ASP A 1 102 ? -0.652 -17.759 -1.284 1.00 84.00 102 ASP A N 1
ATOM 802 C CA . ASP A 1 102 ? 0.264 -18.854 -1.513 1.00 84.00 102 ASP A CA 1
ATOM 803 C C . ASP A 1 102 ? 1.701 -18.454 -1.182 1.00 84.00 102 ASP A C 1
ATOM 805 O O . ASP A 1 102 ? 2.257 -17.489 -1.717 1.00 84.00 102 ASP A O 1
ATOM 809 N N . SER A 1 103 ? 2.277 -19.186 -0.234 1.00 84.19 103 SER A N 1
ATOM 810 C CA . SER A 1 103 ? 3.674 -19.057 0.161 1.00 84.19 103 SER A CA 1
ATOM 811 C C . SER A 1 103 ? 4.597 -19.972 -0.637 1.00 84.19 103 SER A C 1
ATOM 813 O O . SER A 1 103 ? 5.774 -20.040 -0.295 1.00 84.19 103 SER A O 1
ATOM 815 N N . ASP A 1 104 ? 4.090 -20.694 -1.636 1.00 90.06 104 ASP A N 1
ATOM 816 C CA . ASP A 1 104 ? 4.917 -21.469 -2.550 1.00 90.06 104 ASP A CA 1
ATOM 817 C C . ASP A 1 104 ? 5.803 -20.523 -3.386 1.00 90.06 104 ASP A C 1
ATOM 819 O O . ASP A 1 104 ? 5.282 -19.663 -4.108 1.00 90.06 104 ASP A O 1
ATOM 823 N N . PRO A 1 105 ? 7.142 -20.617 -3.271 1.00 87.44 105 PRO A N 1
ATOM 824 C CA . PRO A 1 105 ? 8.054 -19.824 -4.087 1.00 87.44 105 PRO A CA 1
ATOM 825 C C . PRO A 1 105 ? 7.997 -20.166 -5.581 1.00 87.44 105 PRO A C 1
ATOM 827 O O . PRO A 1 105 ? 8.456 -19.348 -6.374 1.00 87.44 105 PRO A O 1
ATOM 830 N N . GLU A 1 106 ? 7.451 -21.322 -5.966 1.00 90.25 106 GLU A N 1
ATOM 831 C CA . GLU A 1 106 ? 7.331 -21.746 -7.368 1.00 90.25 106 GLU A CA 1
ATOM 832 C C . GLU A 1 106 ? 6.086 -21.160 -8.059 1.00 90.25 106 GLU A C 1
ATOM 834 O O . GLU A 1 106 ? 5.976 -21.198 -9.283 1.00 90.25 106 GLU A O 1
ATOM 839 N N . LEU A 1 107 ? 5.145 -20.571 -7.307 1.00 92.19 107 LEU A N 1
ATOM 840 C CA . LEU A 1 107 ? 3.952 -19.963 -7.889 1.00 92.19 107 LEU A CA 1
ATOM 841 C C . LEU A 1 107 ? 4.254 -18.553 -8.433 1.00 92.19 107 LEU A C 1
ATOM 843 O O . LEU A 1 107 ? 4.420 -17.602 -7.664 1.00 92.19 107 LEU A O 1
ATOM 847 N N . PHE A 1 108 ? 4.211 -18.391 -9.761 1.00 91.31 108 PHE A N 1
ATOM 848 C CA . PHE A 1 108 ? 4.477 -17.128 -10.470 1.00 91.31 108 PHE A CA 1
ATOM 849 C C . PHE A 1 108 ? 3.737 -15.908 -9.886 1.00 91.31 108 PHE A C 1
ATOM 851 O O . PHE A 1 108 ? 4.349 -14.902 -9.536 1.00 91.31 108 PHE A O 1
ATOM 858 N N . LYS A 1 109 ? 2.410 -15.996 -9.709 1.00 94.12 109 LYS A N 1
ATOM 859 C CA . LYS A 1 109 ? 1.565 -14.921 -9.136 1.00 94.12 109 LYS A CA 1
ATOM 860 C C . LYS A 1 109 ? 1.396 -15.030 -7.617 1.00 94.12 109 LYS A C 1
ATOM 862 O O . LYS A 1 109 ? 0.395 -14.567 -7.072 1.00 94.12 109 LYS A O 1
ATOM 867 N N . GLY A 1 110 ? 2.368 -15.648 -6.948 1.00 92.50 110 GLY A N 1
ATOM 868 C CA . GLY A 1 110 ? 2.374 -15.908 -5.514 1.00 92.50 110 GLY A CA 1
ATOM 869 C C . GLY A 1 110 ? 2.689 -14.696 -4.634 1.00 92.50 110 GLY A C 1
ATOM 870 O O . GLY A 1 110 ? 2.844 -13.544 -5.076 1.00 92.50 110 GLY A O 1
ATOM 871 N N . ARG A 1 111 ? 2.854 -14.968 -3.336 1.00 89.50 111 ARG A N 1
ATOM 872 C CA . ARG A 1 111 ? 3.210 -13.959 -2.328 1.00 89.50 111 ARG A CA 1
ATOM 873 C C . ARG A 1 111 ? 4.556 -13.289 -2.599 1.00 89.50 111 ARG A C 1
ATOM 875 O O . ARG A 1 111 ? 4.668 -12.076 -2.429 1.00 89.50 111 ARG A O 1
ATOM 882 N N . PHE A 1 112 ? 5.571 -14.049 -3.010 1.00 90.50 112 PHE A N 1
ATOM 883 C CA . PHE A 1 112 ? 6.919 -13.514 -3.24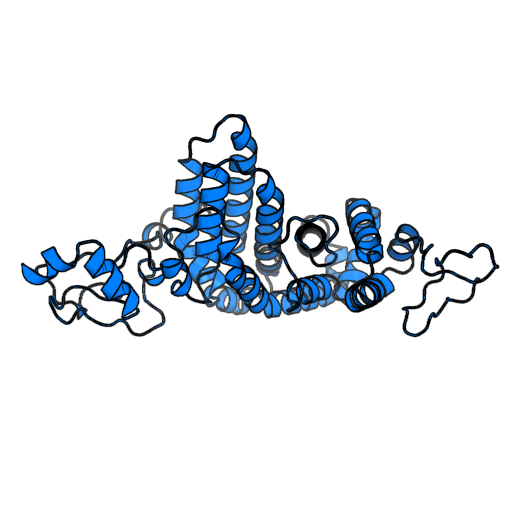2 1.00 90.50 112 PHE A CA 1
ATOM 884 C C . PHE A 1 112 ? 6.955 -12.523 -4.405 1.00 90.50 112 PHE A C 1
ATOM 886 O O . PHE A 1 112 ? 7.525 -11.440 -4.269 1.00 90.50 112 PHE A O 1
ATOM 893 N N . TYR A 1 113 ? 6.270 -12.842 -5.502 1.00 94.88 113 TYR A N 1
ATOM 894 C CA . TYR A 1 113 ? 6.122 -11.938 -6.639 1.00 94.88 113 TYR A CA 1
ATOM 895 C C . TYR A 1 113 ? 5.377 -10.651 -6.257 1.00 94.88 113 TYR A C 1
ATOM 897 O O . TYR A 1 113 ? 5.853 -9.544 -6.521 1.00 94.88 113 TYR A O 1
ATOM 905 N N . SER A 1 114 ? 4.265 -10.780 -5.524 1.00 92.62 114 SER A N 1
ATOM 906 C CA . SER A 1 114 ? 3.509 -9.634 -4.997 1.00 92.62 114 SER A CA 1
ATOM 907 C C . SER A 1 114 ? 4.370 -8.733 -4.099 1.00 92.62 114 SER A C 1
ATOM 909 O O . SER A 1 114 ? 4.318 -7.504 -4.195 1.00 92.62 114 SER A O 1
ATOM 911 N N . LEU A 1 115 ? 5.209 -9.330 -3.245 1.00 89.12 115 LEU A N 1
ATOM 912 C CA . LEU A 1 115 ? 6.137 -8.601 -2.381 1.00 89.12 115 LEU A CA 1
ATOM 913 C C . LEU A 1 115 ? 7.237 -7.892 -3.181 1.00 89.12 115 LEU A C 1
ATOM 915 O O . LEU A 1 115 ? 7.556 -6.740 -2.873 1.00 89.12 115 LEU A O 1
ATOM 919 N N . ALA A 1 116 ? 7.791 -8.537 -4.211 1.00 93.44 116 ALA A N 1
ATOM 920 C CA . ALA A 1 116 ? 8.769 -7.917 -5.102 1.00 93.44 116 ALA A CA 1
ATOM 921 C C . ALA A 1 116 ? 8.180 -6.664 -5.770 1.00 93.44 116 ALA A C 1
ATOM 923 O O . ALA A 1 116 ? 8.778 -5.588 -5.702 1.00 93.44 116 ALA A O 1
ATOM 924 N N . ILE A 1 117 ? 6.957 -6.758 -6.302 1.00 95.19 117 ILE A N 1
ATOM 925 C CA . ILE A 1 117 ? 6.239 -5.619 -6.890 1.00 95.19 117 ILE A CA 1
ATOM 926 C C . ILE A 1 117 ? 6.001 -4.508 -5.857 1.00 95.19 117 ILE A C 1
ATOM 928 O O . ILE A 1 117 ? 6.296 -3.343 -6.131 1.00 95.19 117 ILE A O 1
ATOM 932 N N . LEU A 1 118 ? 5.505 -4.847 -4.661 1.00 90.38 118 LEU A N 1
ATOM 933 C CA . LEU A 1 118 ? 5.268 -3.874 -3.588 1.00 90.38 118 LEU A CA 1
ATOM 934 C C . LEU A 1 118 ? 6.542 -3.137 -3.173 1.00 90.38 118 LEU A C 1
ATOM 936 O O . LEU A 1 118 ? 6.501 -1.929 -2.935 1.00 90.38 118 LEU A O 1
ATOM 940 N N . ARG A 1 119 ? 7.669 -3.850 -3.095 1.00 89.56 119 ARG A N 1
ATOM 941 C CA . ARG A 1 119 ? 8.973 -3.269 -2.775 1.00 89.56 119 ARG A CA 1
ATOM 942 C C . ARG A 1 119 ? 9.378 -2.251 -3.836 1.00 89.56 119 ARG A C 1
ATOM 944 O O . ARG A 1 119 ? 9.672 -1.109 -3.486 1.00 89.56 119 ARG A O 1
ATOM 951 N N . ILE A 1 120 ? 9.346 -2.626 -5.116 1.00 93.06 120 ILE A N 1
ATOM 952 C CA . ILE A 1 120 ? 9.644 -1.704 -6.224 1.00 93.06 120 ILE A CA 1
ATOM 953 C C . ILE A 1 120 ? 8.716 -0.496 -6.190 1.00 93.06 120 ILE A C 1
ATOM 955 O O . ILE A 1 120 ? 9.178 0.639 -6.293 1.00 93.06 120 ILE A O 1
ATOM 959 N N . LEU A 1 121 ? 7.416 -0.721 -6.007 1.00 92.00 121 LEU A N 1
ATOM 960 C CA . LEU A 1 121 ? 6.431 0.347 -5.946 1.00 92.00 121 LEU A CA 1
ATOM 961 C C . LEU A 1 121 ? 6.748 1.333 -4.812 1.00 92.00 121 LEU A C 1
ATOM 963 O O . LEU A 1 121 ? 6.775 2.538 -5.050 1.00 92.00 121 LEU A O 1
ATOM 967 N N . ALA A 1 122 ? 7.048 0.843 -3.608 1.00 86.19 122 ALA A N 1
ATOM 968 C CA . ALA A 1 122 ? 7.429 1.686 -2.477 1.00 86.19 122 ALA A CA 1
ATOM 969 C C . ALA A 1 122 ? 8.688 2.524 -2.772 1.00 86.19 122 ALA A C 1
ATOM 971 O O . ALA A 1 122 ? 8.714 3.715 -2.457 1.00 86.19 122 ALA A O 1
ATOM 972 N N . TYR A 1 123 ? 9.698 1.944 -3.431 1.00 87.38 123 TYR A N 1
ATOM 973 C CA . TYR A 1 123 ? 10.890 2.679 -3.868 1.00 87.38 123 TYR A CA 1
ATOM 974 C C . TYR A 1 123 ? 10.581 3.732 -4.936 1.00 87.38 123 TYR A C 1
ATOM 976 O O . TYR A 1 123 ? 11.014 4.874 -4.818 1.00 87.38 123 TYR A O 1
ATOM 984 N N . LEU A 1 124 ? 9.815 3.399 -5.974 1.00 87.00 124 LEU A N 1
ATOM 985 C CA . LEU A 1 124 ? 9.459 4.371 -7.013 1.00 87.00 124 LEU A CA 1
ATOM 986 C C . LEU A 1 124 ? 8.680 5.550 -6.427 1.00 87.00 124 LEU A C 1
ATOM 988 O O . LEU A 1 124 ? 8.926 6.702 -6.782 1.00 87.00 124 LEU A O 1
ATOM 992 N N . LEU A 1 125 ? 7.780 5.276 -5.484 1.00 84.31 125 LEU A N 1
ATOM 993 C CA . LEU A 1 125 ? 7.059 6.318 -4.767 1.00 84.31 125 LEU A CA 1
ATOM 994 C C . LEU A 1 125 ? 7.995 7.163 -3.907 1.00 84.31 125 LEU A C 1
ATOM 996 O O . LEU A 1 125 ? 7.818 8.377 -3.852 1.00 84.31 125 LEU A O 1
ATOM 1000 N N . SER A 1 126 ? 9.010 6.578 -3.267 1.00 82.06 126 SER A N 1
ATOM 1001 C CA . SER A 1 126 ? 9.938 7.365 -2.449 1.00 82.06 126 SER A CA 1
ATOM 1002 C C . SER A 1 126 ? 10.757 8.304 -3.331 1.00 82.06 126 SER A C 1
ATOM 1004 O O . SER A 1 126 ? 10.903 9.477 -3.005 1.00 82.06 126 SER A O 1
ATOM 1006 N N . LEU A 1 127 ? 11.156 7.848 -4.520 1.00 79.94 127 LEU A N 1
ATOM 1007 C CA . LEU A 1 127 ? 11.852 8.669 -5.510 1.00 79.94 127 LEU A CA 1
ATOM 1008 C C . LEU A 1 127 ? 10.996 9.822 -6.056 1.00 79.94 127 LEU A C 1
ATOM 1010 O O . LEU A 1 127 ? 11.525 10.900 -6.323 1.00 79.94 127 LEU A O 1
ATOM 1014 N N . ILE A 1 128 ? 9.688 9.617 -6.233 1.00 74.38 128 ILE A N 1
ATOM 1015 C CA . ILE A 1 128 ? 8.763 10.672 -6.688 1.00 74.38 128 ILE A CA 1
ATOM 1016 C C . ILE A 1 128 ? 8.523 11.717 -5.584 1.00 74.38 128 ILE A C 1
ATOM 1018 O O . ILE A 1 128 ? 8.286 12.893 -5.866 1.00 74.38 128 ILE A O 1
ATOM 1022 N N . THR A 1 129 ? 8.571 11.296 -4.322 1.00 70.75 129 THR A N 1
ATOM 1023 C CA . THR A 1 129 ? 8.046 12.074 -3.189 1.00 70.75 129 THR A CA 1
ATOM 1024 C C . THR A 1 129 ? 9.144 12.712 -2.340 1.00 70.75 129 THR A C 1
ATOM 1026 O O . THR A 1 129 ? 8.870 13.684 -1.635 1.00 70.75 129 THR A O 1
ATOM 1029 N N . ASP A 1 130 ? 10.387 12.243 -2.465 1.00 74.56 130 ASP A N 1
ATOM 1030 C CA . ASP A 1 130 ? 11.571 12.860 -1.878 1.00 74.56 130 ASP A CA 1
ATOM 1031 C C . ASP A 1 130 ? 11.851 14.233 -2.513 1.00 74.56 130 ASP A C 1
ATOM 1033 O O . ASP A 1 130 ? 12.527 14.381 -3.535 1.00 74.56 130 ASP A O 1
ATOM 1037 N N . ALA A 1 131 ? 11.272 15.256 -1.885 1.00 54.06 131 ALA A N 1
ATOM 1038 C CA . ALA A 1 131 ? 11.416 16.662 -2.234 1.00 54.06 131 ALA A CA 1
ATOM 1039 C C . ALA A 1 131 ? 12.675 17.311 -1.640 1.00 54.06 131 ALA A C 1
ATOM 1041 O O . ALA A 1 131 ? 12.913 18.499 -1.884 1.00 54.06 131 ALA A O 1
ATOM 1042 N N . SER A 1 132 ? 13.457 16.564 -0.851 1.00 56.81 132 SER A N 1
ATOM 1043 C CA . SER A 1 132 ? 14.648 17.080 -0.168 1.00 56.81 132 SER A CA 1
ATOM 1044 C C . SER A 1 132 ? 15.684 17.605 -1.158 1.00 56.81 132 SER A C 1
ATOM 1046 O O . SER A 1 132 ? 16.414 18.542 -0.842 1.00 56.81 132 SER A O 1
ATOM 1048 N N . ASP A 1 133 ? 15.722 17.028 -2.363 1.00 53.47 133 ASP A N 1
ATOM 1049 C CA . ASP A 1 133 ? 16.930 17.063 -3.182 1.00 53.47 133 ASP A CA 1
ATOM 1050 C C . ASP A 1 133 ? 16.854 17.895 -4.471 1.00 53.47 133 ASP A C 1
ATOM 1052 O O . ASP A 1 133 ? 17.767 17.845 -5.295 1.00 53.47 133 ASP A O 1
ATOM 1056 N N . SER A 1 134 ? 15.811 18.705 -4.729 1.00 47.38 134 SER A N 1
ATOM 1057 C CA . SER A 1 134 ? 15.912 19.546 -5.934 1.00 47.38 134 SER A CA 1
ATOM 1058 C C . SER A 1 134 ? 14.969 20.726 -6.109 1.00 47.38 134 SER A C 1
ATOM 1060 O O . SER A 1 134 ? 13.881 20.628 -6.672 1.00 47.38 134 SER A O 1
ATOM 1062 N N . ARG A 1 135 ? 15.514 21.923 -5.870 1.00 57.28 135 ARG A N 1
ATOM 1063 C CA . ARG A 1 135 ? 15.060 23.135 -6.575 1.00 57.28 135 ARG A CA 1
ATOM 1064 C C . ARG A 1 135 ? 15.352 23.075 -8.088 1.00 57.28 135 ARG A C 1
ATOM 1066 O O . ARG A 1 135 ? 14.782 23.875 -8.826 1.00 57.28 135 ARG A O 1
ATOM 1073 N N . MET A 1 136 ? 16.208 22.152 -8.554 1.00 50.56 136 MET A N 1
ATOM 1074 C CA . MET A 1 136 ? 16.579 22.005 -9.970 1.00 50.56 136 MET A CA 1
ATOM 1075 C C . MET A 1 136 ? 15.739 20.971 -10.741 1.00 50.56 136 MET A C 1
ATOM 1077 O O . MET A 1 136 ? 15.248 21.296 -11.821 1.00 50.56 136 MET A O 1
ATOM 1081 N N . LEU A 1 137 ? 15.486 19.773 -10.201 1.00 52.53 137 LEU A N 1
ATOM 1082 C CA . LEU A 1 137 ? 14.651 18.748 -10.860 1.00 52.53 137 LEU A CA 1
ATOM 1083 C C . LEU A 1 137 ? 13.143 19.055 -10.805 1.00 52.53 137 LEU A C 1
ATOM 1085 O O . LEU A 1 137 ? 12.395 18.604 -11.675 1.00 52.53 137 LEU A O 1
ATOM 1089 N N . ALA A 1 138 ? 12.691 19.882 -9.852 1.00 57.12 138 ALA A N 1
ATOM 1090 C CA . ALA A 1 138 ? 11.277 20.231 -9.680 1.00 57.12 138 ALA A CA 1
ATOM 1091 C C . ALA A 1 138 ? 10.636 20.923 -10.900 1.00 57.12 138 ALA A C 1
ATOM 1093 O O . ALA A 1 138 ? 9.416 20.890 -11.044 1.00 57.12 138 ALA A O 1
ATOM 1094 N N . ARG A 1 139 ? 11.422 21.545 -11.794 1.00 62.06 139 ARG A N 1
ATOM 1095 C CA . ARG A 1 139 ? 10.862 22.281 -12.944 1.00 62.06 139 ARG A CA 1
ATOM 1096 C C . ARG A 1 139 ? 10.419 21.388 -14.103 1.00 62.06 139 ARG A C 1
ATOM 1098 O O . ARG A 1 139 ? 9.411 21.702 -14.717 1.00 62.06 139 ARG A O 1
ATOM 1105 N N . HIS A 1 140 ? 11.132 20.295 -14.382 1.00 56.88 140 HIS A N 1
ATOM 1106 C CA . HIS A 1 140 ? 10.815 19.407 -15.514 1.00 56.88 140 HIS A CA 1
ATOM 1107 C C . HIS A 1 140 ? 10.151 18.101 -15.069 1.00 56.88 140 HIS A C 1
ATOM 1109 O O . HIS A 1 140 ? 9.284 17.590 -15.767 1.00 56.88 140 HIS A O 1
ATOM 1115 N N . SER A 1 141 ? 10.479 17.594 -13.875 1.00 64.06 141 SER A N 1
ATOM 1116 C CA . SER A 1 141 ? 9.829 16.395 -13.334 1.00 64.06 141 SER A CA 1
ATOM 1117 C C . SER A 1 141 ? 8.454 16.683 -12.726 1.00 64.06 141 SER A C 1
ATOM 1119 O O . SER A 1 141 ? 7.707 15.746 -12.473 1.00 64.06 141 SER A O 1
ATOM 1121 N N . GLY A 1 142 ? 8.116 17.952 -12.465 1.00 72.19 142 GLY A N 1
ATOM 1122 C CA . GLY A 1 142 ? 6.934 18.316 -11.681 1.00 72.19 142 GLY A CA 1
ATOM 1123 C C . GLY A 1 142 ? 5.601 17.940 -12.331 1.00 72.19 142 GLY A C 1
ATOM 1124 O O . GLY A 1 142 ? 4.713 17.465 -11.632 1.00 72.19 142 GLY A O 1
ATOM 1125 N N . ALA A 1 143 ? 5.460 18.110 -13.652 1.00 81.44 143 ALA A N 1
ATOM 1126 C CA . ALA A 1 143 ? 4.212 17.789 -14.352 1.00 81.44 143 ALA A CA 1
ATOM 1127 C C . ALA A 1 143 ? 3.949 16.275 -14.367 1.00 81.44 143 ALA A C 1
ATOM 1129 O O . ALA A 1 143 ? 2.941 15.831 -13.827 1.00 81.44 143 ALA A O 1
ATOM 1130 N N . HIS A 1 144 ? 4.901 15.480 -14.868 1.00 82.75 144 HIS A N 1
ATOM 1131 C CA . HIS A 1 144 ? 4.762 14.022 -14.910 1.00 82.75 144 HIS A CA 1
ATOM 1132 C C . HIS A 1 144 ? 4.708 13.380 -13.520 1.00 82.75 144 HIS A C 1
ATOM 1134 O O . HIS A 1 144 ? 3.958 12.432 -13.319 1.00 82.75 144 HIS A O 1
ATOM 1140 N N . ALA A 1 145 ? 5.458 13.891 -12.535 1.00 77.75 145 ALA A N 1
ATOM 1141 C CA . ALA A 1 145 ? 5.364 13.400 -11.159 1.00 77.75 145 ALA A CA 1
ATOM 1142 C C . ALA A 1 145 ? 3.969 13.644 -10.569 1.00 77.75 145 ALA A C 1
ATOM 1144 O O . ALA A 1 145 ? 3.425 12.751 -9.921 1.00 77.75 145 ALA A O 1
ATOM 1145 N N . ARG A 1 146 ? 3.372 14.815 -10.833 1.00 78.31 146 ARG A N 1
ATOM 1146 C CA . ARG A 1 146 ? 2.008 15.131 -10.396 1.00 78.31 146 ARG A CA 1
ATOM 1147 C C . ARG A 1 146 ? 0.977 14.256 -11.105 1.00 78.31 146 ARG A C 1
ATOM 1149 O O . ARG A 1 146 ? 0.159 13.652 -10.429 1.00 78.31 146 ARG A O 1
ATOM 1156 N N . GLU A 1 147 ? 1.062 14.123 -12.428 1.00 84.25 147 GLU A N 1
ATOM 1157 C CA . GLU A 1 147 ? 0.190 13.228 -13.207 1.00 84.25 147 GLU A CA 1
ATOM 1158 C C . GLU A 1 147 ? 0.274 11.785 -12.702 1.00 84.25 147 GLU A C 1
ATOM 1160 O O . GLU A 1 147 ? -0.746 11.127 -12.504 1.00 84.25 147 GLU A O 1
ATOM 1165 N N . CYS A 1 148 ? 1.489 11.305 -12.432 1.00 83.38 148 CYS A N 1
ATOM 1166 C CA . CYS A 1 148 ? 1.717 9.989 -11.860 1.00 83.38 148 CYS A CA 1
ATOM 1167 C C . CYS A 1 148 ? 1.112 9.874 -10.453 1.00 83.38 148 CYS A C 1
ATOM 1169 O O . CYS A 1 148 ? 0.462 8.874 -10.159 1.00 83.38 148 CYS A O 1
ATOM 1171 N N . ALA A 1 149 ? 1.295 10.872 -9.584 1.00 79.00 149 ALA A N 1
ATOM 1172 C CA . ALA A 1 149 ? 0.717 10.881 -8.242 1.00 79.00 149 ALA A CA 1
ATOM 1173 C C . ALA A 1 149 ? -0.820 10.877 -8.287 1.00 79.00 149 ALA A C 1
ATOM 1175 O O . ALA A 1 149 ? -1.441 10.068 -7.602 1.00 79.00 149 ALA A O 1
ATOM 1176 N N . ASP A 1 150 ? -1.434 11.702 -9.135 1.00 79.12 150 ASP A N 1
ATOM 1177 C CA . ASP A 1 150 ? -2.886 11.741 -9.328 1.00 79.12 150 ASP A CA 1
ATOM 1178 C C . ASP A 1 150 ? -3.416 10.397 -9.858 1.00 79.12 150 ASP A C 1
ATOM 1180 O O . ASP A 1 150 ? -4.419 9.871 -9.362 1.00 79.12 150 ASP A O 1
ATOM 1184 N N . ALA A 1 151 ? -2.707 9.788 -10.814 1.00 85.62 151 ALA A N 1
ATOM 1185 C CA . ALA A 1 151 ? -3.027 8.467 -11.351 1.00 85.62 151 ALA A CA 1
ATOM 1186 C C . ALA A 1 151 ? -2.869 7.337 -10.314 1.00 85.62 151 ALA A C 1
ATOM 1188 O O . ALA A 1 151 ? -3.601 6.346 -10.363 1.00 85.62 151 ALA A O 1
ATOM 1189 N N . LEU A 1 152 ? -1.943 7.467 -9.366 1.00 83.06 152 LEU A N 1
ATOM 1190 C CA . LEU A 1 152 ? -1.780 6.526 -8.257 1.00 83.06 152 LEU A CA 1
ATOM 1191 C C . LEU A 1 152 ? -2.883 6.691 -7.211 1.00 83.06 152 LEU A C 1
ATOM 1193 O O . LEU A 1 152 ? -3.453 5.702 -6.752 1.00 83.06 152 LEU A O 1
ATOM 1197 N N . LEU A 1 153 ? -3.224 7.930 -6.853 1.00 78.25 153 LEU A N 1
ATOM 1198 C CA . LEU A 1 153 ? -4.310 8.218 -5.914 1.00 78.25 153 LEU A CA 1
ATOM 1199 C C . LEU A 1 153 ? -5.650 7.695 -6.427 1.00 78.25 153 LEU A C 1
ATOM 1201 O O . LEU A 1 153 ? -6.416 7.139 -5.643 1.00 78.25 153 LEU A O 1
ATOM 1205 N N . SER A 1 154 ? -5.919 7.824 -7.730 1.00 83.12 154 SER A N 1
ATOM 1206 C CA . SER A 1 154 ? -7.154 7.303 -8.329 1.00 83.12 154 SER A CA 1
ATOM 1207 C C . SER A 1 154 ? -7.246 5.773 -8.283 1.00 83.12 154 SER A C 1
ATOM 1209 O O . SER A 1 154 ? -8.346 5.223 -8.288 1.00 83.12 154 SER A O 1
ATOM 1211 N N . ARG A 1 155 ? -6.110 5.072 -8.172 1.00 87.62 155 ARG A N 1
ATOM 1212 C CA . ARG A 1 155 ? -6.043 3.615 -7.967 1.00 87.62 155 ARG A CA 1
ATOM 1213 C C . ARG A 1 155 ? -6.037 3.208 -6.502 1.00 87.62 155 ARG A C 1
ATOM 1215 O O . ARG A 1 155 ? -6.324 2.053 -6.204 1.00 87.62 155 ARG A O 1
ATOM 1222 N N . MET A 1 156 ? -5.726 4.130 -5.593 1.00 80.12 156 MET A N 1
ATOM 1223 C CA . MET A 1 156 ? -5.554 3.820 -4.178 1.00 80.12 156 MET A CA 1
ATOM 1224 C C . MET A 1 156 ? -6.821 3.226 -3.564 1.00 80.12 156 MET A C 1
ATOM 1226 O O . MET A 1 156 ? -6.721 2.316 -2.754 1.00 80.12 156 MET A O 1
ATOM 1230 N N . GLU A 1 157 ? -8.006 3.681 -3.977 1.00 78.94 157 GLU A N 1
ATOM 1231 C CA . GLU A 1 157 ? -9.273 3.102 -3.515 1.00 78.94 157 GLU A CA 1
ATOM 1232 C C . GLU A 1 157 ? -9.402 1.627 -3.926 1.00 78.94 157 GLU A C 1
ATOM 1234 O O . GLU A 1 157 ? -9.621 0.772 -3.073 1.00 78.94 157 GLU A O 1
ATOM 1239 N N . ARG A 1 158 ? -9.135 1.296 -5.197 1.00 85.62 158 ARG A N 1
ATOM 1240 C CA . ARG A 1 158 ? -9.119 -0.097 -5.678 1.00 85.62 158 ARG A CA 1
ATOM 1241 C C . ARG A 1 158 ? -8.042 -0.934 -4.992 1.00 85.62 158 ARG A C 1
ATOM 1243 O O . ARG A 1 158 ? -8.277 -2.097 -4.692 1.00 85.62 158 ARG A O 1
ATOM 1250 N N . PHE A 1 159 ? -6.865 -0.361 -4.744 1.00 85.44 159 PHE A N 1
ATOM 1251 C CA . PHE A 1 159 ? -5.776 -1.042 -4.035 1.00 85.44 159 PHE A CA 1
ATOM 1252 C C . PHE A 1 159 ? -6.179 -1.380 -2.605 1.00 85.44 159 PHE A C 1
ATOM 1254 O O . PHE A 1 159 ? -6.045 -2.516 -2.162 1.00 85.44 159 PHE A O 1
ATOM 1261 N N . VAL A 1 160 ? -6.761 -0.406 -1.915 1.00 78.62 160 VAL A N 1
ATOM 1262 C CA . VAL A 1 160 ? -7.349 -0.570 -0.592 1.00 78.62 160 VAL A CA 1
ATOM 1263 C C . VAL A 1 160 ? -8.403 -1.686 -0.585 1.00 78.62 160 VAL A C 1
ATOM 1265 O O . VAL A 1 160 ? -8.375 -2.533 0.308 1.00 78.62 160 VAL A O 1
ATOM 1268 N N . GLU A 1 161 ? -9.291 -1.727 -1.580 1.00 79.31 161 GLU A N 1
ATOM 1269 C CA . GLU A 1 161 ? -10.276 -2.805 -1.753 1.00 79.31 161 GLU A CA 1
ATOM 1270 C C . GLU A 1 161 ? -9.614 -4.172 -1.968 1.00 79.31 161 GLU A C 1
ATOM 1272 O O . GLU A 1 161 ? -9.968 -5.142 -1.307 1.00 79.31 161 GLU A O 1
ATOM 1277 N N . ALA A 1 162 ? -8.604 -4.252 -2.832 1.00 83.44 162 ALA A N 1
ATOM 1278 C CA . ALA A 1 162 ? -7.930 -5.507 -3.146 1.00 83.44 162 ALA A CA 1
ATOM 1279 C C . ALA A 1 162 ? -7.168 -6.094 -1.948 1.00 83.44 162 ALA A C 1
ATOM 1281 O O . ALA A 1 162 ? -7.210 -7.307 -1.727 1.00 83.44 162 ALA A O 1
ATOM 1282 N N . ILE A 1 163 ? -6.486 -5.258 -1.156 1.00 78.38 163 ILE A N 1
ATOM 1283 C CA . ILE A 1 163 ? -5.840 -5.712 0.085 1.00 78.38 163 ILE A CA 1
ATOM 1284 C C . ILE A 1 163 ? -6.903 -6.085 1.125 1.00 78.38 163 ILE A C 1
ATOM 1286 O O . ILE A 1 163 ? -6.740 -7.053 1.865 1.00 78.38 163 ILE A O 1
ATOM 1290 N N . TRP A 1 164 ? -8.020 -5.356 1.168 1.00 76.31 164 TRP A N 1
ATOM 1291 C CA . TRP A 1 164 ? -9.140 -5.668 2.050 1.00 76.31 164 TRP A CA 1
ATOM 1292 C C . TRP A 1 164 ? -9.789 -7.026 1.755 1.00 76.31 164 TRP A C 1
ATOM 1294 O O . TRP A 1 164 ? -10.135 -7.777 2.675 1.00 76.31 164 TRP A O 1
ATOM 1304 N N . ASP A 1 165 ? -9.963 -7.369 0.485 1.00 77.75 165 ASP A N 1
ATOM 1305 C CA . ASP A 1 165 ? -10.515 -8.666 0.098 1.00 77.75 165 ASP A CA 1
ATOM 1306 C C . ASP A 1 165 ? -9.607 -9.820 0.538 1.00 77.75 165 ASP A C 1
ATOM 1308 O O . ASP A 1 165 ? -10.100 -10.902 0.842 1.00 77.75 165 ASP A O 1
ATOM 1312 N N . ARG A 1 166 ? -8.315 -9.533 0.727 1.00 77.38 166 ARG A N 1
ATOM 1313 C CA . ARG A 1 166 ? -7.276 -10.444 1.229 1.00 77.38 166 ARG A CA 1
ATOM 1314 C C . ARG A 1 166 ? -7.035 -10.342 2.737 1.00 77.38 166 ARG A C 1
ATOM 1316 O O . ARG A 1 166 ? -6.046 -10.852 3.256 1.00 77.38 166 ARG A O 1
ATOM 1323 N N . ARG A 1 167 ? -7.931 -9.687 3.482 1.00 73.19 167 ARG A N 1
ATOM 1324 C CA . ARG A 1 167 ? -7.793 -9.471 4.937 1.00 73.19 167 ARG A CA 1
ATOM 1325 C C . ARG A 1 167 ? -7.621 -10.754 5.750 1.00 73.19 167 ARG A C 1
ATOM 1327 O O . ARG A 1 167 ? -7.104 -10.686 6.853 1.00 73.19 167 ARG A O 1
ATOM 1334 N N . HIS A 1 168 ? -8.050 -11.915 5.266 1.00 73.44 168 HIS A N 1
ATOM 1335 C CA . HIS A 1 168 ? -7.827 -13.186 5.965 1.00 73.44 168 HIS A CA 1
ATOM 1336 C C . HIS A 1 168 ? -6.344 -13.572 6.052 1.00 73.44 168 HIS A C 1
ATOM 1338 O O . HIS A 1 168 ? -5.998 -14.397 6.890 1.00 73.44 168 HIS A O 1
ATOM 1344 N N . MET A 1 169 ? -5.469 -12.934 5.266 1.00 70.19 169 MET A N 1
ATOM 1345 C CA . MET A 1 169 ? -4.017 -13.012 5.442 1.00 70.19 169 MET A CA 1
ATOM 1346 C C . MET A 1 169 ? -3.520 -12.310 6.714 1.00 70.19 169 MET A C 1
ATOM 1348 O O . MET A 1 169 ? -2.385 -12.532 7.122 1.00 70.19 169 MET A O 1
ATOM 1352 N N . VAL A 1 170 ? -4.329 -11.443 7.333 1.00 65.75 170 VAL A N 1
ATOM 1353 C CA . VAL A 1 170 ? -3.977 -10.772 8.587 1.00 65.75 170 VAL A CA 1
ATOM 1354 C C . VAL A 1 170 ? -4.050 -11.797 9.722 1.00 65.75 170 VAL A C 1
ATOM 1356 O O . VAL A 1 170 ? -5.141 -12.310 10.003 1.00 65.75 170 VAL A O 1
ATOM 1359 N N . PRO A 1 171 ? -2.933 -12.075 10.418 1.00 60.75 171 PRO A N 1
ATOM 1360 C CA . PRO A 1 171 ? -2.926 -12.983 11.552 1.00 60.75 171 PRO A CA 1
ATOM 1361 C C . PRO A 1 171 ? -3.930 -12.496 12.601 1.00 60.75 171 PRO A C 1
ATOM 1363 O O . PRO A 1 171 ? -3.821 -11.384 13.115 1.00 60.75 171 PRO A O 1
ATOM 1366 N N . LYS A 1 172 ? -4.927 -13.333 12.912 1.00 61.19 172 LYS A N 1
ATOM 1367 C CA . LYS A 1 172 ? -5.862 -13.141 14.035 1.00 61.19 172 LYS A CA 1
ATOM 1368 C C . LYS A 1 172 ? -6.687 -11.842 13.979 1.00 61.19 172 LYS A C 1
ATOM 1370 O O . LYS A 1 172 ? -6.757 -11.105 14.965 1.00 61.19 172 LYS A O 1
ATOM 1375 N N . ILE A 1 173 ? -7.395 -11.579 12.875 1.00 56.31 173 ILE A N 1
ATOM 1376 C CA . ILE A 1 173 ? -8.512 -10.618 12.940 1.00 56.31 173 ILE A CA 1
ATOM 1377 C C . ILE A 1 173 ? -9.534 -11.136 13.974 1.00 56.31 173 ILE A C 1
ATOM 1379 O O . ILE A 1 173 ? -9.913 -12.305 13.880 1.00 56.31 173 ILE A O 1
ATOM 1383 N N . PRO A 1 174 ? -10.006 -10.311 14.933 1.00 52.97 174 PRO A N 1
ATOM 1384 C CA . PRO A 1 174 ? -11.045 -10.715 15.880 1.00 52.97 174 PRO A CA 1
ATOM 1385 C C . PRO A 1 174 ? -12.291 -11.174 15.111 1.00 52.97 174 PRO A C 1
ATOM 1387 O O . PRO A 1 174 ? -12.912 -10.345 14.448 1.00 52.97 174 PRO A O 1
ATOM 1390 N N . ASP A 1 175 ? -12.596 -12.475 15.168 1.00 54.72 175 ASP A N 1
ATOM 1391 C CA . ASP A 1 175 ? -13.681 -13.220 14.511 1.00 54.72 175 ASP A CA 1
ATOM 1392 C C . ASP A 1 175 ? -14.069 -12.705 13.108 1.00 54.72 175 ASP A C 1
ATOM 1394 O O . ASP A 1 175 ? -14.686 -11.648 12.965 1.00 54.72 175 ASP A O 1
ATOM 1398 N N . GLY A 1 176 ? -13.764 -13.474 12.049 1.00 52.16 176 GLY A N 1
ATOM 1399 C CA . GLY A 1 176 ? -13.826 -13.073 10.621 1.00 52.16 176 GLY A CA 1
ATOM 1400 C C . GLY A 1 176 ? -15.141 -12.455 10.117 1.00 52.16 176 GLY A C 1
ATOM 1401 O O . GLY A 1 176 ? -15.199 -11.783 9.085 1.00 52.16 176 GLY A O 1
ATOM 1402 N N . GLU A 1 177 ? -16.196 -12.587 10.900 1.00 52.56 177 GLU A N 1
ATOM 1403 C CA . GLU A 1 177 ? -17.505 -12.019 10.667 1.00 52.56 177 GLU A CA 1
ATOM 1404 C C . GLU A 1 177 ? -17.548 -10.499 11.017 1.00 52.56 177 GLU A C 1
ATOM 1406 O O . GLU A 1 177 ? -18.382 -9.742 10.511 1.00 52.56 177 GLU A O 1
ATOM 1411 N N . THR A 1 178 ? -16.657 -9.992 11.884 1.00 50.50 178 THR A N 1
ATOM 1412 C CA . THR A 1 178 ? -16.517 -8.560 12.261 1.00 50.50 178 THR A CA 1
ATOM 1413 C C . THR A 1 178 ? -15.786 -7.771 11.191 1.00 50.50 178 THR A C 1
ATOM 1415 O O . THR A 1 178 ? -16.165 -6.638 10.882 1.00 50.50 178 THR A O 1
ATOM 1418 N N . ALA A 1 179 ? -14.819 -8.430 10.557 1.00 52.12 179 ALA A N 1
ATOM 1419 C CA . ALA A 1 179 ? -14.129 -7.934 9.383 1.00 52.12 179 ALA A CA 1
ATOM 1420 C C . ALA A 1 179 ? -15.137 -7.633 8.267 1.00 52.12 179 ALA A C 1
ATOM 1422 O O . ALA A 1 179 ? -15.190 -6.507 7.803 1.00 52.12 179 ALA A O 1
ATOM 1423 N N . TYR A 1 180 ? -16.033 -8.573 7.938 1.00 51.53 180 TYR A N 1
ATOM 1424 C CA . TYR A 1 180 ? -17.001 -8.461 6.831 1.00 51.53 180 TYR A CA 1
ATOM 1425 C C . TYR A 1 180 ? -17.856 -7.169 6.826 1.00 51.53 180 TYR A C 1
ATOM 1427 O O . TYR A 1 180 ? -18.292 -6.720 5.768 1.00 51.53 180 TYR A O 1
ATOM 1435 N N . HIS A 1 181 ? -18.071 -6.529 7.984 1.00 48.59 181 HIS A N 1
ATOM 1436 C CA . HIS A 1 181 ? -18.909 -5.327 8.116 1.00 48.59 181 HIS A CA 1
ATOM 1437 C C . HIS A 1 181 ? -18.167 -4.038 8.477 1.00 48.59 181 HIS A C 1
ATOM 1439 O O . HIS A 1 181 ? -18.775 -2.963 8.443 1.00 48.59 181 HIS A O 1
ATOM 1445 N N . ALA A 1 182 ? -16.879 -4.105 8.815 1.00 53.94 182 ALA A N 1
ATOM 1446 C CA . ALA A 1 182 ? -16.034 -2.925 8.947 1.00 53.94 182 ALA A CA 1
ATOM 1447 C C . ALA A 1 182 ? -15.702 -2.413 7.534 1.00 53.94 182 ALA A C 1
ATOM 1449 O O . ALA A 1 182 ? -14.594 -2.578 7.072 1.00 53.94 182 ALA A O 1
ATOM 1450 N N . ALA A 1 183 ? -16.721 -1.879 6.854 1.00 51.66 183 ALA A N 1
ATOM 1451 C CA . ALA A 1 183 ? -16.834 -1.470 5.453 1.00 51.66 183 ALA A CA 1
ATOM 1452 C C . ALA A 1 183 ? -15.550 -1.275 4.620 1.00 51.66 183 ALA A C 1
ATOM 1454 O O . ALA A 1 183 ? -14.534 -0.793 5.101 1.00 51.66 183 ALA A O 1
ATOM 1455 N N . LYS A 1 184 ? -15.726 -1.409 3.301 1.00 53.22 184 LYS A N 1
ATOM 1456 C CA . LYS A 1 184 ? -14.917 -0.884 2.180 1.00 53.22 184 LYS A CA 1
ATOM 1457 C C . LYS A 1 184 ? -14.153 0.447 2.427 1.00 53.22 184 LYS A C 1
ATOM 1459 O O . LYS A 1 184 ? -13.136 0.704 1.803 1.00 53.22 184 LYS A O 1
ATOM 1464 N N . LEU A 1 185 ? -14.613 1.282 3.367 1.00 53.72 185 LEU A N 1
ATOM 1465 C CA . LEU A 1 185 ? -14.042 2.580 3.764 1.00 53.72 185 LEU A CA 1
ATOM 1466 C C . LEU A 1 185 ? -13.134 2.538 5.017 1.00 53.72 185 LEU A C 1
ATOM 1468 O O . LEU A 1 185 ? -12.696 3.589 5.495 1.00 53.72 185 LEU A O 1
ATOM 1472 N N . ASN A 1 186 ? -12.877 1.358 5.590 1.00 70.06 186 ASN A N 1
ATOM 1473 C CA . ASN A 1 186 ? -12.224 1.199 6.893 1.00 70.06 186 ASN A CA 1
ATOM 1474 C C . ASN A 1 186 ? -10.873 0.476 6.844 1.00 70.06 186 ASN A C 1
ATOM 1476 O O . ASN A 1 186 ? -10.374 0.007 7.865 1.00 70.06 186 ASN A O 1
ATOM 1480 N N . PHE A 1 187 ? -10.262 0.400 5.668 1.00 77.38 187 PHE A N 1
ATOM 1481 C CA . PHE A 1 187 ? -8.992 -0.289 5.471 1.00 77.38 187 PHE A CA 1
ATOM 1482 C C . PHE A 1 187 ? -7.883 0.160 6.419 1.00 77.38 187 PHE A C 1
ATOM 1484 O O . PHE A 1 187 ? -7.163 -0.678 6.944 1.00 77.38 187 PHE A O 1
ATOM 1491 N N . ILE A 1 188 ? -7.788 1.458 6.723 1.00 85.38 188 ILE A N 1
ATOM 1492 C CA . ILE A 1 188 ? -6.780 1.955 7.667 1.00 85.38 188 ILE A CA 1
ATOM 1493 C C . ILE A 1 188 ? -6.998 1.394 9.084 1.00 85.38 188 ILE A C 1
ATOM 1495 O O . ILE A 1 188 ? -6.026 1.169 9.801 1.00 85.38 188 ILE A O 1
ATOM 1499 N N . SER A 1 189 ? -8.237 1.089 9.489 1.00 80.38 189 SER A N 1
ATOM 1500 C CA . SER A 1 189 ? -8.480 0.351 10.737 1.00 80.38 189 SER A CA 1
ATOM 1501 C C . SER A 1 189 ? -8.004 -1.094 10.663 1.00 80.38 189 SER A C 1
ATOM 1503 O O . SER A 1 189 ? -7.422 -1.572 11.629 1.00 80.38 189 SER A O 1
ATOM 1505 N N . VAL A 1 190 ? -8.205 -1.786 9.537 1.00 78.25 190 VAL A N 1
ATOM 1506 C CA . VAL A 1 190 ? -7.655 -3.143 9.378 1.00 78.25 190 VAL A CA 1
ATOM 1507 C C . VAL A 1 190 ? -6.136 -3.125 9.343 1.00 78.25 190 VAL A C 1
ATOM 1509 O O . VAL A 1 190 ? -5.524 -3.964 9.991 1.00 78.25 190 VAL A O 1
ATOM 1512 N N . MET A 1 191 ? -5.523 -2.134 8.694 1.00 86.81 191 MET A N 1
ATOM 1513 C CA . MET A 1 191 ? -4.077 -1.937 8.759 1.00 86.81 191 MET A CA 1
ATOM 1514 C C . MET A 1 191 ? -3.609 -1.701 10.195 1.00 86.81 191 MET A C 1
ATOM 1516 O O . MET A 1 191 ? -2.625 -2.302 10.602 1.00 86.81 191 MET A O 1
ATOM 1520 N N . SER A 1 192 ? -4.323 -0.894 10.986 1.00 88.25 192 SER A N 1
ATOM 1521 C CA . SER A 1 192 ? -4.039 -0.733 12.420 1.00 88.25 192 SER A CA 1
ATOM 1522 C C . SER A 1 192 ? -4.040 -2.073 13.148 1.00 88.25 192 SER A C 1
ATOM 1524 O O . SER A 1 192 ? -3.061 -2.387 13.819 1.00 88.25 192 SER A O 1
ATOM 1526 N N . TRP A 1 193 ? -5.087 -2.883 12.980 1.00 83.31 193 TRP A N 1
ATOM 1527 C CA . TRP A 1 193 ? -5.170 -4.196 13.622 1.00 83.31 193 TRP A CA 1
ATOM 1528 C C . TRP A 1 193 ? -4.073 -5.146 13.147 1.00 83.31 193 TRP A C 1
ATOM 1530 O O . TRP A 1 193 ? -3.490 -5.852 13.963 1.00 83.31 193 TRP A O 1
ATOM 1540 N N . PHE A 1 194 ? -3.759 -5.135 11.851 1.00 84.00 194 PHE A N 1
ATOM 1541 C CA . PHE A 1 194 ? -2.715 -5.973 11.275 1.00 84.00 194 PHE A CA 1
ATOM 1542 C C . PHE A 1 194 ? -1.337 -5.616 11.836 1.00 84.00 194 PHE A C 1
ATOM 1544 O O . PHE A 1 194 ? -0.605 -6.496 12.280 1.00 84.00 194 PHE A O 1
ATOM 1551 N N . ILE A 1 195 ? -1.007 -4.324 11.897 1.00 90.88 195 ILE A N 1
ATOM 1552 C CA . ILE A 1 195 ? 0.260 -3.855 12.468 1.00 90.88 195 ILE A CA 1
ATOM 1553 C C . ILE A 1 195 ? 0.343 -4.233 13.951 1.00 90.88 195 ILE A C 1
ATOM 1555 O O . ILE A 1 195 ? 1.374 -4.731 14.399 1.00 90.88 195 ILE A O 1
ATOM 1559 N N . GLU A 1 196 ? -0.733 -4.033 14.715 1.00 89.44 196 GLU A N 1
ATOM 1560 C CA . GLU A 1 196 ? -0.778 -4.415 16.130 1.00 89.44 196 GLU A CA 1
ATOM 1561 C C . GLU A 1 196 ? -0.585 -5.924 16.328 1.00 89.44 196 GLU A C 1
ATOM 1563 O O . GLU A 1 196 ? 0.216 -6.317 17.176 1.00 89.44 196 GLU A O 1
ATOM 1568 N N . ALA A 1 197 ? -1.262 -6.763 15.537 1.00 85.06 197 ALA A N 1
ATOM 1569 C CA . ALA A 1 197 ? -1.136 -8.218 15.598 1.00 85.06 197 ALA A CA 1
ATOM 1570 C C . ALA A 1 197 ? 0.293 -8.678 15.274 1.00 85.06 197 ALA A C 1
ATOM 1572 O O . ALA A 1 197 ? 0.906 -9.379 16.076 1.00 85.06 197 ALA A O 1
ATOM 1573 N N . VAL A 1 198 ? 0.863 -8.199 14.164 1.00 88.81 198 VAL A N 1
ATOM 1574 C CA . VAL A 1 198 ? 2.226 -8.545 13.727 1.00 88.81 198 VAL A CA 1
ATOM 1575 C C . VAL A 1 198 ? 3.276 -8.133 14.759 1.00 88.81 198 VAL A C 1
ATOM 1577 O O . VAL A 1 198 ? 4.181 -8.907 15.064 1.00 88.81 198 VAL A O 1
ATOM 1580 N N . VAL A 1 199 ? 3.146 -6.943 15.358 1.00 91.81 199 VAL A N 1
ATOM 1581 C CA . VAL A 1 199 ? 4.078 -6.466 16.396 1.00 91.81 199 VAL A CA 1
ATOM 1582 C C . VAL A 1 199 ? 3.919 -7.232 17.709 1.00 91.81 199 VAL A C 1
ATOM 1584 O O . VAL A 1 199 ? 4.910 -7.461 18.408 1.00 91.81 199 VAL A O 1
ATOM 1587 N N . LYS A 1 200 ? 2.687 -7.612 18.061 1.00 88.69 200 LYS A N 1
ATOM 1588 C CA . LYS A 1 200 ? 2.387 -8.378 19.274 1.00 88.69 200 LYS A CA 1
ATOM 1589 C C . LYS A 1 200 ? 2.908 -9.810 19.185 1.00 88.69 200 LYS A C 1
ATOM 1591 O O . LYS A 1 200 ? 3.470 -10.296 20.162 1.00 88.69 200 LYS A O 1
ATOM 1596 N N . ASP A 1 201 ? 2.734 -10.448 18.034 1.00 87.19 201 ASP A N 1
ATOM 1597 C CA . ASP A 1 201 ? 3.137 -11.837 17.806 1.00 87.19 201 ASP A CA 1
ATOM 1598 C C . ASP A 1 201 ? 4.607 -11.963 17.357 1.00 87.19 201 ASP A C 1
ATOM 1600 O O . ASP A 1 201 ? 5.181 -13.047 17.423 1.00 87.19 201 ASP A O 1
ATOM 1604 N N . GLY A 1 202 ? 5.252 -10.857 16.965 1.00 86.44 202 GLY A N 1
ATOM 1605 C CA . GLY A 1 202 ? 6.656 -10.844 16.546 1.00 86.44 202 GLY A CA 1
ATOM 1606 C C . GLY A 1 202 ? 6.887 -11.482 15.173 1.00 86.44 202 GLY A C 1
ATOM 1607 O O . GLY A 1 202 ? 7.948 -12.056 14.933 1.00 86.44 202 GLY A O 1
ATOM 1608 N N . GLU A 1 203 ? 5.902 -11.410 14.277 1.00 86.00 203 GLU A N 1
ATOM 1609 C CA . GLU A 1 203 ? 5.941 -12.086 12.977 1.00 86.00 203 GLU A CA 1
ATOM 1610 C C . GLU A 1 203 ? 6.743 -11.291 11.935 1.00 86.00 203 GLU A C 1
ATOM 1612 O O . GLU A 1 203 ? 6.207 -10.563 11.097 1.00 86.00 203 GLU A O 1
ATOM 1617 N N . GLU A 1 204 ? 8.064 -11.459 11.976 1.00 86.88 204 GLU A N 1
ATOM 1618 C CA . GLU A 1 204 ? 9.020 -10.755 11.110 1.00 86.88 204 GLU A CA 1
ATOM 1619 C C . GLU A 1 204 ? 8.753 -10.911 9.605 1.00 86.88 204 GLU A C 1
ATOM 1621 O O . GLU A 1 204 ? 9.023 -9.990 8.835 1.00 86.88 204 GLU A O 1
ATOM 1626 N N . GLY A 1 205 ? 8.152 -12.027 9.178 1.00 82.69 205 GLY A N 1
ATOM 1627 C CA . GLY A 1 205 ? 7.808 -12.273 7.772 1.00 82.69 205 GLY A CA 1
ATOM 1628 C C . GLY A 1 205 ? 6.845 -11.242 7.166 1.00 82.69 205 GLY A C 1
ATOM 1629 O O . GLY A 1 205 ? 6.825 -11.066 5.950 1.00 82.69 205 GLY A O 1
ATOM 1630 N N . TYR A 1 206 ? 6.085 -10.513 7.992 1.00 84.94 206 TYR A N 1
ATOM 1631 C CA . TYR A 1 206 ? 5.174 -9.456 7.535 1.00 84.94 206 TYR A CA 1
ATOM 1632 C C . TYR A 1 206 ? 5.777 -8.050 7.589 1.00 84.94 206 TYR A C 1
ATOM 1634 O O . TYR A 1 206 ? 5.135 -7.101 7.127 1.00 84.94 206 TYR A O 1
ATOM 1642 N N . ARG A 1 207 ? 7.001 -7.893 8.117 1.00 88.94 207 ARG A N 1
ATOM 1643 C CA . ARG A 1 207 ? 7.664 -6.590 8.268 1.00 88.94 207 ARG A CA 1
ATOM 1644 C C . ARG A 1 207 ? 7.672 -5.816 6.955 1.00 88.94 207 ARG A C 1
ATOM 1646 O O . ARG A 1 207 ? 7.189 -4.686 6.902 1.00 88.94 207 ARG A O 1
ATOM 1653 N N . ASP A 1 208 ? 8.213 -6.421 5.902 1.00 84.38 208 ASP A N 1
ATOM 1654 C CA . ASP A 1 208 ? 8.417 -5.733 4.628 1.00 84.38 208 ASP A CA 1
ATOM 1655 C C . ASP A 1 208 ? 7.096 -5.472 3.905 1.00 84.38 208 ASP A C 1
ATOM 1657 O O . ASP A 1 208 ? 6.913 -4.397 3.336 1.00 84.38 208 ASP A O 1
ATOM 1661 N N . ILE A 1 209 ? 6.133 -6.394 4.005 1.00 83.50 209 ILE A N 1
ATOM 1662 C CA . ILE A 1 209 ? 4.779 -6.207 3.466 1.00 83.50 209 ILE A CA 1
ATOM 1663 C C . ILE A 1 209 ? 4.141 -4.959 4.091 1.00 83.50 209 ILE A C 1
ATOM 1665 O O . ILE A 1 209 ? 3.716 -4.054 3.371 1.00 83.50 209 ILE A O 1
ATOM 1669 N N . LEU A 1 210 ? 4.126 -4.865 5.425 1.00 87.31 210 LEU A N 1
ATOM 1670 C CA . LEU A 1 210 ? 3.532 -3.731 6.135 1.00 87.31 210 LEU A CA 1
ATOM 1671 C C . LEU A 1 210 ? 4.255 -2.413 5.844 1.00 87.31 210 LEU A C 1
ATOM 1673 O O . LEU A 1 210 ? 3.595 -1.401 5.598 1.00 87.31 210 LEU A O 1
ATOM 1677 N N . LYS A 1 211 ? 5.596 -2.413 5.837 1.00 89.75 211 LYS A N 1
ATOM 1678 C CA . LYS A 1 211 ? 6.390 -1.217 5.505 1.00 89.75 211 LYS A CA 1
ATOM 1679 C C . LYS A 1 211 ? 6.080 -0.730 4.098 1.00 89.75 211 LYS A C 1
ATOM 1681 O O . LYS A 1 211 ? 5.851 0.464 3.922 1.00 89.75 211 LYS A O 1
ATOM 1686 N N . ASN A 1 212 ? 6.027 -1.636 3.125 1.00 84.19 212 ASN A N 1
ATOM 1687 C CA . ASN A 1 212 ? 5.761 -1.278 1.738 1.00 84.19 212 ASN A CA 1
ATOM 1688 C C . ASN A 1 212 ? 4.319 -0.795 1.548 1.00 84.19 212 ASN A C 1
ATOM 1690 O O . ASN A 1 212 ? 4.125 0.247 0.933 1.00 84.19 212 ASN A O 1
ATOM 1694 N N . ILE A 1 213 ? 3.315 -1.453 2.143 1.00 85.38 213 ILE A N 1
ATOM 1695 C CA . ILE A 1 213 ? 1.922 -0.974 2.091 1.00 85.38 213 ILE A CA 1
ATOM 1696 C C . ILE A 1 213 ? 1.807 0.426 2.710 1.00 85.38 213 ILE A C 1
ATOM 1698 O O . ILE A 1 213 ? 1.230 1.328 2.103 1.00 85.38 213 ILE A O 1
ATOM 1702 N N . LEU A 1 214 ? 2.385 0.647 3.897 1.00 90.38 214 LEU A N 1
ATOM 1703 C CA . LEU A 1 214 ? 2.362 1.963 4.538 1.00 90.38 214 LEU A CA 1
ATOM 1704 C C . LEU A 1 214 ? 3.112 3.013 3.719 1.00 90.38 214 LEU A C 1
ATOM 1706 O O . LEU A 1 214 ? 2.630 4.138 3.615 1.00 90.38 214 LEU A O 1
ATOM 1710 N N . ALA A 1 215 ? 4.249 2.669 3.114 1.00 88.06 215 ALA A N 1
ATOM 1711 C CA . ALA A 1 215 ? 4.973 3.562 2.217 1.00 88.06 215 ALA A CA 1
ATOM 1712 C C . ALA A 1 215 ? 4.110 3.941 1.004 1.00 88.06 215 ALA A C 1
ATOM 1714 O O . ALA A 1 215 ? 3.972 5.126 0.703 1.00 88.06 215 ALA A O 1
ATOM 1715 N N . VAL A 1 216 ? 3.447 2.963 0.379 1.00 84.75 216 VAL A N 1
ATOM 1716 C CA . VAL A 1 216 ? 2.543 3.176 -0.760 1.00 84.75 216 VAL A CA 1
ATOM 1717 C C . VAL A 1 216 ? 1.400 4.128 -0.412 1.00 84.75 216 VAL A C 1
ATOM 1719 O O . VAL A 1 216 ? 1.059 4.998 -1.210 1.00 84.75 216 VAL A O 1
ATOM 1722 N N . LEU A 1 217 ? 0.856 4.030 0.803 1.00 86.12 217 LEU A N 1
ATOM 1723 C CA . LEU A 1 217 ? -0.178 4.945 1.295 1.00 86.12 217 LEU A CA 1
ATOM 1724 C C . LEU A 1 217 ? 0.378 6.334 1.644 1.00 86.12 217 LEU A C 1
ATOM 1726 O O . LEU A 1 217 ? -0.281 7.341 1.408 1.00 86.12 217 LEU A O 1
ATOM 1730 N N . THR A 1 218 ? 1.567 6.395 2.244 1.00 88.44 218 THR A N 1
ATOM 1731 C CA . THR A 1 218 ? 2.122 7.609 2.870 1.00 88.44 218 THR A CA 1
ATOM 1732 C C . THR A 1 218 ? 2.755 8.549 1.855 1.00 88.44 218 THR A C 1
ATOM 1734 O O . THR A 1 218 ? 2.582 9.765 1.935 1.00 88.44 218 THR A O 1
ATOM 1737 N N . LEU A 1 219 ? 3.512 8.001 0.907 1.00 84.38 219 LEU A N 1
ATOM 1738 C CA . LEU A 1 219 ? 4.391 8.778 0.039 1.00 84.38 219 LEU A CA 1
ATOM 1739 C C . LEU A 1 219 ? 3.607 9.705 -0.912 1.00 84.38 219 LEU A C 1
ATOM 1741 O O . LEU A 1 219 ? 3.913 10.902 -0.927 1.00 84.38 219 LEU A O 1
ATOM 1745 N N . PRO A 1 220 ? 2.550 9.250 -1.622 1.00 80.44 220 PRO A N 1
ATOM 1746 C CA . PRO A 1 220 ? 1.725 10.149 -2.433 1.00 80.44 220 PRO A CA 1
ATOM 1747 C C . PRO A 1 220 ? 1.134 11.301 -1.612 1.00 80.44 220 PRO A C 1
ATOM 1749 O O . PRO A 1 220 ? 1.176 12.454 -2.037 1.00 80.44 220 PRO A O 1
ATOM 1752 N N . LEU A 1 221 ? 0.644 11.006 -0.403 1.00 82.81 221 LEU A N 1
ATOM 1753 C CA . LEU A 1 221 ? 0.057 11.996 0.505 1.00 82.81 221 LEU A CA 1
ATOM 1754 C C . LEU A 1 221 ? 1.081 13.051 0.938 1.00 82.81 221 LEU A C 1
ATOM 1756 O O . LEU A 1 221 ? 0.773 14.243 0.954 1.00 82.81 221 LEU A O 1
ATOM 1760 N N . HIS A 1 222 ? 2.313 12.631 1.231 1.00 82.81 222 HIS A N 1
ATOM 1761 C CA . HIS A 1 222 ? 3.388 13.544 1.607 1.00 82.81 222 HIS A CA 1
ATOM 1762 C C . HIS A 1 222 ? 3.751 14.515 0.477 1.00 82.81 222 HIS A C 1
ATOM 1764 O O . HIS A 1 222 ? 3.866 15.717 0.709 1.00 82.81 222 HIS A O 1
ATOM 1770 N N . HIS A 1 223 ? 3.869 14.022 -0.758 1.00 75.31 223 HIS A N 1
ATOM 1771 C CA . HIS A 1 223 ? 4.171 14.874 -1.910 1.00 75.31 223 HIS A CA 1
ATOM 1772 C C . HIS A 1 223 ? 3.122 15.970 -2.109 1.00 75.31 223 HIS A C 1
ATOM 1774 O O . HIS A 1 223 ? 3.458 17.127 -2.358 1.00 75.31 223 HIS A O 1
ATOM 1780 N N . LEU A 1 224 ? 1.852 15.636 -1.904 1.00 72.25 224 LEU A N 1
ATOM 1781 C CA . LEU A 1 224 ? 0.759 16.589 -2.066 1.00 72.25 224 LEU A CA 1
ATOM 1782 C C . LEU A 1 224 ? 0.734 17.647 -0.955 1.00 72.25 224 LEU A C 1
ATOM 1784 O O . LEU A 1 224 ? 0.381 18.795 -1.211 1.00 72.25 224 LEU A O 1
ATOM 1788 N N . GLN A 1 225 ? 1.170 17.309 0.263 1.00 75.88 225 GLN A N 1
ATOM 1789 C CA . GLN A 1 225 ? 1.368 18.304 1.325 1.00 75.88 225 GLN A CA 1
ATOM 1790 C C . GLN A 1 225 ? 2.456 19.333 0.977 1.00 75.88 225 GLN A C 1
ATOM 1792 O O . GLN A 1 225 ? 2.383 20.486 1.413 1.00 75.88 225 GLN A O 1
ATOM 1797 N N . LEU A 1 226 ? 3.477 18.928 0.218 1.00 76.38 226 LEU A N 1
ATOM 1798 C CA . LEU A 1 226 ? 4.598 19.792 -0.154 1.00 76.38 226 LEU A CA 1
ATOM 1799 C C . LEU A 1 226 ? 4.259 20.742 -1.313 1.00 76.38 226 LEU A C 1
ATOM 1801 O O . LEU A 1 226 ? 4.854 21.821 -1.414 1.00 76.38 226 LEU A O 1
ATOM 1805 N N . ASP A 1 227 ? 3.269 20.405 -2.141 1.00 72.56 227 ASP A N 1
ATOM 1806 C CA . ASP A 1 227 ? 2.797 21.231 -3.256 1.00 72.56 227 ASP A CA 1
ATOM 1807 C C . ASP A 1 227 ? 1.904 22.401 -2.782 1.00 72.56 227 ASP A C 1
ATOM 1809 O O . ASP A 1 227 ? 0.681 22.440 -2.942 1.00 72.56 227 ASP A O 1
ATOM 1813 N N . ARG A 1 228 ? 2.537 23.404 -2.156 1.00 61.31 228 ARG A N 1
ATOM 1814 C CA . ARG A 1 228 ? 1.868 24.530 -1.472 1.00 61.31 228 ARG A CA 1
ATOM 1815 C C . ARG A 1 228 ? 0.920 25.360 -2.351 1.00 61.31 228 ARG A C 1
ATOM 1817 O O . ARG A 1 228 ? 0.019 26.002 -1.809 1.00 61.31 228 ARG A O 1
ATOM 1824 N N . LYS A 1 229 ? 1.109 25.383 -3.678 1.00 61.78 229 LYS A N 1
ATOM 1825 C CA . LYS A 1 229 ? 0.367 26.276 -4.592 1.00 61.78 229 LYS A CA 1
ATOM 1826 C C . LYS A 1 229 ? -1.062 25.810 -4.895 1.00 61.78 229 LYS A C 1
ATOM 1828 O O . LYS A 1 229 ? -1.897 26.660 -5.173 1.00 61.78 229 LYS A O 1
ATOM 1833 N N . ASN A 1 230 ? -1.353 24.517 -4.743 1.00 59.75 230 ASN A N 1
ATOM 1834 C CA . ASN A 1 230 ? -2.697 23.934 -4.891 1.00 59.75 230 ASN A CA 1
ATOM 1835 C C . ASN A 1 230 ? -3.272 23.433 -3.553 1.00 59.75 230 ASN A C 1
ATOM 1837 O O . ASN A 1 230 ? -4.221 22.646 -3.519 1.00 59.75 230 ASN A O 1
ATOM 1841 N N . SER A 1 231 ? -2.689 23.888 -2.439 1.00 65.62 231 SER A N 1
ATOM 1842 C CA . SER A 1 231 ? -2.892 23.282 -1.124 1.00 65.62 231 SER A CA 1
ATOM 1843 C C . SER A 1 231 ? -4.349 23.284 -0.669 1.00 65.62 231 SER A C 1
ATOM 1845 O O . SER A 1 231 ? -4.781 22.292 -0.105 1.00 65.62 231 SER A O 1
ATOM 1847 N N . GLN A 1 232 ? -5.147 24.319 -0.945 1.00 78.06 232 GLN A N 1
ATOM 1848 C CA . GLN A 1 232 ? -6.487 24.400 -0.357 1.00 78.06 232 GLN A CA 1
ATOM 1849 C C . GLN A 1 232 ? -7.482 23.383 -0.939 1.00 78.06 232 GLN A C 1
ATOM 1851 O O . GLN A 1 232 ? -8.112 22.659 -0.172 1.00 78.06 232 GLN A O 1
ATOM 1856 N N . GLU A 1 233 ? -7.618 23.294 -2.267 1.00 78.56 233 GLU A N 1
ATOM 1857 C CA . GLU A 1 233 ? -8.535 22.328 -2.898 1.00 78.56 233 GLU A CA 1
ATOM 1858 C C . GLU A 1 233 ? -8.114 20.891 -2.577 1.00 78.56 233 GLU A C 1
ATOM 1860 O O . GLU A 1 233 ? -8.949 20.050 -2.234 1.00 78.56 233 GLU A O 1
ATOM 1865 N N . TYR A 1 234 ? -6.808 20.619 -2.626 1.00 72.75 234 TYR A N 1
ATOM 1866 C CA . TYR A 1 234 ? -6.276 19.311 -2.282 1.00 72.75 234 TYR A CA 1
ATOM 1867 C C . TYR A 1 234 ? -6.493 18.971 -0.805 1.00 72.75 234 TYR A C 1
ATOM 1869 O O . TYR A 1 234 ? -6.983 17.888 -0.509 1.00 72.75 234 TYR A O 1
ATOM 1877 N N . ILE A 1 235 ? -6.195 19.885 0.125 1.00 77.00 235 ILE A N 1
ATOM 1878 C CA . ILE A 1 235 ? -6.455 19.688 1.557 1.00 77.00 235 ILE A CA 1
ATOM 1879 C C . ILE A 1 235 ? -7.938 19.393 1.777 1.00 77.00 235 ILE A C 1
ATOM 1881 O O . ILE A 1 235 ? -8.269 18.487 2.537 1.00 77.00 235 ILE A O 1
ATOM 1885 N N . THR A 1 236 ? -8.838 20.094 1.082 1.00 80.94 236 THR A N 1
ATOM 1886 C CA . THR A 1 236 ? -10.274 19.805 1.137 1.00 80.94 236 THR A CA 1
ATOM 1887 C C . THR A 1 236 ? -10.592 18.394 0.633 1.00 80.94 236 THR A C 1
ATOM 1889 O O . THR A 1 236 ? -11.301 17.665 1.327 1.00 80.94 236 THR A O 1
ATOM 1892 N N . LYS A 1 237 ? -10.042 17.965 -0.513 1.00 78.00 237 LYS A N 1
ATOM 1893 C CA . LYS A 1 237 ? -10.222 16.598 -1.044 1.00 78.00 237 LYS A CA 1
ATOM 1894 C C . LYS A 1 237 ? -9.642 15.533 -0.113 1.00 78.00 237 LYS A C 1
ATOM 1896 O O . LYS A 1 237 ? -10.311 14.544 0.173 1.00 78.00 237 LYS A O 1
ATOM 1901 N N . LEU A 1 238 ? -8.434 15.749 0.406 1.00 80.50 238 LEU A N 1
ATOM 1902 C CA . LEU A 1 238 ? -7.777 14.855 1.351 1.00 80.50 238 LEU A CA 1
ATOM 1903 C C . LEU A 1 238 ? -8.598 14.740 2.633 1.00 80.50 238 LEU A C 1
ATOM 1905 O O . LEU A 1 238 ? -8.901 13.627 3.040 1.00 80.50 238 LEU A O 1
ATOM 1909 N N . TYR A 1 239 ? -9.013 15.852 3.240 1.00 82.00 239 TYR A N 1
ATOM 1910 C CA . TYR A 1 239 ? -9.819 15.841 4.465 1.00 82.00 239 TYR A CA 1
ATOM 1911 C C . TYR A 1 239 ? -11.204 15.221 4.274 1.00 82.00 239 TYR A C 1
ATOM 1913 O O . TYR A 1 239 ? -11.748 14.657 5.224 1.00 82.00 239 TYR A O 1
ATOM 1921 N N . ALA A 1 240 ? -11.752 15.285 3.060 1.00 78.94 240 ALA A N 1
ATOM 1922 C CA . ALA A 1 240 ? -12.973 14.582 2.686 1.00 78.94 240 ALA A CA 1
ATOM 1923 C C . ALA A 1 240 ? -12.742 13.095 2.348 1.00 78.94 240 ALA A C 1
ATOM 1925 O O . ALA A 1 240 ? -13.704 12.329 2.310 1.00 78.94 240 ALA A O 1
ATOM 1926 N N . SER A 1 241 ? -11.496 12.671 2.109 1.00 77.12 241 SER A N 1
ATOM 1927 C CA . SER A 1 241 ? -11.197 11.301 1.696 1.00 77.12 241 SER A CA 1
ATOM 1928 C C . SER A 1 241 ? -11.451 10.291 2.826 1.00 77.12 241 SER A C 1
ATOM 1930 O O . SER A 1 241 ? -11.149 10.568 3.996 1.00 77.12 241 SER A O 1
ATOM 1932 N N . PRO A 1 242 ? -11.925 9.074 2.501 1.00 77.12 242 PRO A N 1
ATOM 1933 C CA . PRO A 1 242 ? -12.067 7.997 3.480 1.00 77.12 242 PRO A CA 1
ATOM 1934 C C . PRO A 1 242 ? -10.758 7.666 4.206 1.00 77.12 242 PRO A C 1
ATOM 1936 O O . PRO A 1 242 ? -10.772 7.431 5.412 1.00 77.12 242 PRO A O 1
ATOM 1939 N N . ILE A 1 243 ? -9.619 7.717 3.502 1.00 80.81 243 ILE A N 1
ATOM 1940 C CA . ILE A 1 243 ? -8.291 7.444 4.074 1.00 80.81 243 ILE A CA 1
ATOM 1941 C C . ILE A 1 243 ? -7.968 8.436 5.195 1.00 80.81 243 ILE A C 1
ATOM 1943 O O . ILE A 1 243 ? -7.566 8.010 6.276 1.00 80.81 243 ILE A O 1
ATOM 1947 N N . HIS A 1 244 ? -8.181 9.740 4.988 1.00 83.50 244 HIS A N 1
ATOM 1948 C CA . HIS A 1 244 ? -7.945 10.734 6.038 1.00 83.50 244 HIS A CA 1
ATOM 1949 C C . HIS A 1 244 ? -8.948 10.602 7.184 1.00 83.50 244 HIS A C 1
ATOM 1951 O O . HIS A 1 244 ? -8.555 10.618 8.349 1.00 83.50 244 HIS A O 1
ATOM 1957 N N . ILE A 1 245 ? -10.243 10.472 6.874 1.00 80.00 245 ILE A N 1
ATOM 1958 C CA . ILE A 1 245 ? -11.300 10.404 7.892 1.00 80.00 245 ILE A CA 1
ATOM 1959 C C . ILE A 1 245 ? -11.084 9.198 8.808 1.00 80.00 245 ILE A C 1
ATOM 1961 O O . ILE A 1 245 ? -11.173 9.336 10.029 1.00 80.00 245 ILE A O 1
ATOM 1965 N N . THR A 1 246 ? -10.797 8.030 8.234 1.00 79.81 246 THR A N 1
ATOM 1966 C CA . THR A 1 246 ? -10.531 6.804 8.991 1.00 79.81 246 THR A CA 1
ATOM 1967 C C . THR A 1 246 ? -9.170 6.864 9.674 1.00 79.81 246 THR A C 1
ATOM 1969 O O . THR A 1 246 ? -9.086 6.583 10.869 1.00 79.81 246 THR A O 1
ATOM 1972 N N . GLY A 1 247 ? -8.122 7.309 8.972 1.00 86.88 247 GLY A N 1
ATOM 1973 C CA . GLY A 1 247 ? -6.782 7.465 9.535 1.00 86.88 247 GLY A CA 1
ATOM 1974 C C . GLY A 1 247 ? -6.772 8.366 10.764 1.00 86.88 247 GLY A C 1
ATOM 1975 O O . GLY A 1 247 ? -6.290 7.959 11.815 1.00 86.88 247 GLY A O 1
ATOM 1976 N N . LYS A 1 248 ? -7.422 9.533 10.700 1.00 85.00 248 LYS A N 1
ATOM 1977 C CA . LYS A 1 248 ? -7.574 10.452 11.839 1.00 85.00 248 LYS A CA 1
ATOM 1978 C C . LYS A 1 248 ? -8.206 9.809 13.069 1.00 85.00 248 LYS A C 1
ATOM 1980 O O . LYS A 1 248 ? -7.837 10.175 14.181 1.00 85.00 248 LYS A O 1
ATOM 1985 N N . ARG A 1 249 ? -9.146 8.882 12.878 1.00 78.62 249 ARG A N 1
ATOM 1986 C CA . ARG A 1 249 ? -9.840 8.203 13.981 1.00 78.62 249 ARG A CA 1
ATOM 1987 C C . ARG A 1 249 ? -8.943 7.192 14.672 1.00 78.62 249 ARG A C 1
ATOM 1989 O O . ARG A 1 249 ? -8.895 7.173 15.890 1.00 78.62 249 ARG A O 1
ATOM 1996 N N . VAL A 1 250 ? -8.258 6.350 13.899 1.00 84.06 250 VAL A N 1
ATOM 1997 C CA . VAL A 1 250 ? -7.535 5.198 14.461 1.00 84.06 250 VAL A CA 1
ATOM 1998 C C . VAL A 1 250 ? -6.106 5.551 14.856 1.00 84.06 250 VAL A C 1
ATOM 2000 O O . VAL A 1 250 ? -5.566 4.971 15.788 1.00 84.06 250 VAL A O 1
ATOM 2003 N N . TRP A 1 251 ? -5.499 6.544 14.198 1.00 91.06 251 TRP A N 1
ATOM 2004 C CA . TRP A 1 251 ? -4.056 6.762 14.241 1.00 91.06 251 TRP A CA 1
ATOM 2005 C C . TRP A 1 251 ? -3.475 6.890 15.649 1.00 91.06 251 TRP A C 1
ATOM 2007 O O . TRP A 1 251 ? -2.467 6.248 15.950 1.00 91.06 251 TRP A O 1
ATOM 2017 N N . LEU A 1 252 ? -4.090 7.713 16.506 1.00 88.06 252 LEU A N 1
ATOM 2018 C CA . LEU A 1 252 ? -3.581 7.960 17.856 1.00 88.06 252 LEU A CA 1
ATOM 2019 C C . LEU A 1 252 ? -3.678 6.707 18.731 1.00 88.06 252 LEU A C 1
ATOM 2021 O O . LEU A 1 252 ? -2.741 6.411 19.471 1.00 88.06 252 LEU A O 1
ATOM 2025 N N . ASP A 1 253 ? -4.789 5.986 18.641 1.00 85.94 253 ASP A N 1
ATOM 2026 C CA . ASP A 1 253 ? -5.033 4.821 19.482 1.00 85.94 253 ASP A CA 1
ATOM 2027 C C . ASP A 1 253 ? -4.166 3.644 19.047 1.00 85.94 253 ASP A C 1
ATOM 2029 O O . ASP A 1 253 ? -3.505 3.056 19.897 1.00 85.94 253 ASP A O 1
ATOM 2033 N N . THR A 1 254 ? -4.029 3.404 17.738 1.00 91.00 254 THR A N 1
ATOM 2034 C CA . THR A 1 254 ? -3.057 2.446 17.190 1.00 91.00 254 THR A CA 1
ATOM 2035 C C . THR A 1 254 ? -1.641 2.791 17.643 1.00 91.00 254 THR A C 1
ATOM 2037 O O . THR A 1 254 ? -0.897 1.928 18.094 1.00 91.00 254 THR A O 1
ATOM 2040 N N . LEU A 1 255 ? -1.245 4.069 17.584 1.00 94.00 255 LEU A N 1
ATOM 2041 C CA . LEU A 1 255 ? 0.092 4.487 18.006 1.00 94.00 255 LEU A CA 1
ATOM 2042 C C . LEU A 1 255 ? 0.326 4.228 19.500 1.00 94.00 255 LEU A C 1
ATOM 2044 O O . LEU A 1 255 ? 1.399 3.765 19.884 1.00 94.00 255 LEU A O 1
ATOM 2048 N N . ASN A 1 256 ? -0.665 4.523 20.341 1.00 90.44 256 ASN A N 1
ATOM 2049 C CA . ASN A 1 256 ? -0.590 4.255 21.774 1.00 90.44 256 ASN A CA 1
ATOM 2050 C C . ASN A 1 256 ? -0.555 2.742 22.057 1.00 90.44 256 ASN A C 1
ATOM 2052 O O . ASN A 1 256 ? 0.247 2.311 22.884 1.00 90.44 256 ASN A O 1
ATOM 2056 N N . ALA A 1 257 ? -1.359 1.946 21.345 1.00 90.25 257 ALA A N 1
ATOM 2057 C CA . ALA A 1 257 ? -1.360 0.489 21.437 1.00 90.25 257 ALA A CA 1
ATOM 2058 C C . ALA A 1 257 ? 0.015 -0.082 21.072 1.00 90.25 257 ALA A C 1
ATOM 2060 O O . ALA A 1 257 ? 0.605 -0.809 21.866 1.00 90.25 257 ALA A O 1
ATOM 2061 N N . LEU A 1 258 ? 0.593 0.343 19.943 1.00 94.44 258 LEU A N 1
ATOM 2062 C CA . LEU A 1 258 ? 1.934 -0.066 19.524 1.00 94.44 258 LEU A CA 1
ATOM 2063 C C . LEU A 1 258 ? 2.994 0.277 20.572 1.00 94.44 258 LEU A C 1
ATOM 2065 O O . LEU A 1 258 ? 3.840 -0.557 20.884 1.00 94.44 258 LEU A O 1
ATOM 2069 N N . ILE A 1 259 ? 2.943 1.478 21.157 1.00 95.56 259 ILE A N 1
ATOM 2070 C CA . ILE A 1 259 ? 3.859 1.878 22.237 1.00 95.56 259 ILE A CA 1
ATOM 2071 C C . ILE A 1 259 ? 3.702 0.964 23.460 1.00 95.56 259 ILE A C 1
ATOM 2073 O O . ILE A 1 259 ? 4.717 0.581 24.045 1.00 95.56 259 ILE A O 1
ATOM 2077 N N . ALA A 1 260 ? 2.472 0.585 23.810 1.00 94.50 260 ALA A N 1
ATOM 2078 C CA . ALA A 1 260 ? 2.159 -0.242 24.973 1.00 94.50 260 ALA A CA 1
ATOM 2079 C C . ALA A 1 260 ? 2.505 -1.736 24.810 1.00 94.50 260 ALA A C 1
ATOM 2081 O O . ALA A 1 260 ? 2.644 -2.427 25.817 1.00 94.50 260 ALA A O 1
ATOM 2082 N N . ILE A 1 261 ? 2.664 -2.251 23.583 1.00 94.31 261 ILE A N 1
ATOM 2083 C CA . ILE A 1 261 ? 3.033 -3.660 23.361 1.00 94.31 261 ILE A CA 1
ATOM 2084 C C . ILE A 1 261 ? 4.418 -3.944 23.957 1.00 94.31 261 ILE A C 1
ATOM 2086 O O . ILE A 1 261 ? 5.416 -3.348 23.552 1.00 94.31 261 ILE A O 1
ATOM 2090 N N . ASN A 1 262 ? 4.507 -4.899 24.876 1.00 94.94 262 ASN A N 1
ATOM 2091 C CA . ASN A 1 262 ? 5.783 -5.410 25.372 1.00 94.94 262 ASN A CA 1
ATOM 2092 C C . ASN A 1 262 ? 6.302 -6.493 24.417 1.00 94.94 262 ASN A C 1
ATOM 2094 O O . ASN A 1 262 ? 5.946 -7.660 24.556 1.00 94.94 262 ASN A O 1
ATOM 2098 N N . SER A 1 263 ? 7.104 -6.100 23.425 1.00 90.62 263 SER A N 1
ATOM 2099 C CA . SER A 1 263 ? 7.687 -7.042 22.462 1.00 90.62 263 SER A CA 1
ATOM 2100 C C . SER A 1 263 ? 8.908 -7.762 23.058 1.00 90.62 263 SER A C 1
ATOM 2102 O O . SER A 1 263 ? 9.709 -7.112 23.740 1.00 90.62 263 SER A O 1
ATOM 2104 N N . PRO A 1 264 ? 9.098 -9.066 22.774 1.00 89.12 264 PRO A N 1
ATOM 2105 C CA . PRO A 1 264 ? 10.343 -9.770 23.085 1.00 89.12 264 PRO A CA 1
ATOM 2106 C C . PRO A 1 264 ? 11.532 -9.135 22.341 1.00 89.12 264 PRO A C 1
ATOM 2108 O O . PRO A 1 264 ? 11.337 -8.362 21.400 1.00 89.12 264 PRO A O 1
ATOM 2111 N N . ASP A 1 265 ? 12.768 -9.463 22.734 1.00 89.62 265 ASP A N 1
ATOM 2112 C CA . ASP A 1 265 ? 13.980 -8.880 22.130 1.00 89.62 265 ASP A CA 1
ATOM 2113 C C . ASP A 1 265 ? 14.023 -9.045 20.603 1.00 89.62 265 ASP A C 1
ATOM 2115 O O . ASP A 1 265 ? 14.376 -8.098 19.898 1.00 89.62 265 ASP A O 1
ATOM 2119 N N . SER A 1 266 ? 13.577 -10.197 20.088 1.00 84.69 266 SER A N 1
ATOM 2120 C CA . SER A 1 266 ? 13.459 -10.460 18.649 1.00 84.69 266 SER A CA 1
ATOM 2121 C C . SER A 1 266 ? 12.509 -9.484 17.944 1.00 84.69 266 SER A C 1
ATOM 2123 O O . SER A 1 266 ? 12.850 -8.964 16.888 1.00 84.69 266 SER A O 1
ATOM 2125 N N . GLY A 1 267 ? 11.369 -9.145 18.556 1.00 90.19 267 GLY A N 1
ATOM 2126 C CA . GLY A 1 267 ? 10.356 -8.246 17.988 1.00 90.19 267 GLY A CA 1
ATOM 2127 C C . GLY A 1 267 ? 10.594 -6.752 18.245 1.00 90.19 267 GLY A C 1
ATOM 2128 O O . GLY A 1 267 ? 9.806 -5.914 17.800 1.00 90.19 267 GLY A O 1
ATOM 2129 N N . ARG A 1 268 ? 11.659 -6.373 18.970 1.00 93.56 268 ARG A N 1
ATOM 2130 C CA . ARG A 1 268 ? 11.921 -4.962 19.317 1.00 93.56 268 ARG A CA 1
ATOM 2131 C C . ARG A 1 268 ? 12.178 -4.109 18.078 1.00 93.56 268 ARG A C 1
ATOM 2133 O O . ARG A 1 268 ? 11.677 -2.988 17.998 1.00 93.56 268 ARG A O 1
ATOM 2140 N N . SER A 1 269 ? 12.942 -4.629 17.120 1.00 95.00 269 SER A N 1
ATOM 2141 C CA . SER A 1 269 ? 13.250 -3.898 15.886 1.00 95.00 269 SER A CA 1
ATOM 2142 C C . SER A 1 269 ? 12.010 -3.739 14.996 1.00 95.00 269 SER A C 1
ATOM 2144 O O . SER A 1 269 ? 11.742 -2.632 14.535 1.00 95.00 269 SER A O 1
ATOM 2146 N N . LEU A 1 270 ? 11.182 -4.782 14.866 1.00 94.00 270 LEU A N 1
ATOM 2147 C CA . LEU A 1 270 ? 9.883 -4.722 14.187 1.00 94.00 270 LEU A CA 1
ATOM 2148 C C . LEU A 1 270 ? 8.953 -3.670 14.808 1.00 94.00 270 LEU A C 1
ATOM 2150 O O . LEU A 1 270 ? 8.392 -2.843 14.090 1.00 94.00 270 LEU A O 1
ATOM 2154 N N . LYS A 1 271 ? 8.826 -3.639 16.142 1.00 95.56 271 LYS A N 1
ATOM 2155 C CA . LYS A 1 271 ? 8.030 -2.621 16.850 1.00 95.56 271 LYS A CA 1
ATOM 2156 C C . LYS A 1 271 ? 8.495 -1.201 16.517 1.00 95.56 271 LYS A C 1
ATOM 2158 O O . LYS A 1 271 ? 7.665 -0.327 16.261 1.00 95.56 271 LYS A O 1
ATOM 2163 N N . VAL A 1 272 ? 9.807 -0.958 16.542 1.00 96.00 272 VAL A N 1
ATOM 2164 C CA . VAL A 1 272 ? 10.385 0.359 16.228 1.00 96.00 272 VAL A CA 1
ATOM 2165 C C . VAL A 1 272 ? 10.064 0.759 14.789 1.00 96.00 272 VAL A C 1
ATOM 2167 O O . VAL A 1 272 ? 9.546 1.858 14.579 1.00 96.00 272 VAL A O 1
ATOM 2170 N N . ASP A 1 273 ? 10.287 -0.141 13.830 1.00 94.19 273 ASP A N 1
ATOM 2171 C CA . ASP A 1 273 ? 9.986 0.082 12.413 1.00 94.19 273 ASP A CA 1
ATOM 2172 C C . ASP A 1 273 ? 8.500 0.410 12.198 1.00 94.19 273 ASP A C 1
ATOM 2174 O O . ASP A 1 273 ? 8.166 1.377 11.511 1.00 94.19 273 ASP A O 1
ATOM 2178 N N . MET A 1 274 ? 7.597 -0.350 12.824 1.00 95.94 274 MET A N 1
ATOM 2179 C CA . MET A 1 274 ? 6.150 -0.155 12.686 1.00 95.94 274 MET A CA 1
ATOM 2180 C C . MET A 1 274 ? 5.673 1.159 13.309 1.00 95.94 274 MET A C 1
ATOM 2182 O O . MET A 1 274 ? 4.863 1.868 12.710 1.00 95.94 274 MET A O 1
ATOM 2186 N N . ILE A 1 275 ? 6.214 1.549 14.470 1.00 95.94 275 ILE A N 1
ATOM 2187 C CA . ILE A 1 275 ? 5.928 2.858 15.076 1.00 95.94 275 ILE A CA 1
ATOM 2188 C C . ILE A 1 275 ? 6.397 3.992 14.158 1.00 95.94 275 ILE A C 1
ATOM 2190 O O . ILE A 1 275 ? 5.684 4.986 14.002 1.00 95.94 275 ILE A O 1
ATOM 2194 N N . GLN A 1 276 ? 7.584 3.872 13.559 1.00 95.31 276 GLN A N 1
ATOM 2195 C CA . GLN A 1 276 ? 8.110 4.883 12.641 1.00 95.31 276 GLN A CA 1
ATOM 2196 C C . GLN A 1 276 ? 7.253 4.993 11.377 1.00 95.31 276 GLN A C 1
ATOM 2198 O O . GLN A 1 276 ? 6.840 6.100 11.024 1.00 95.31 276 GLN A O 1
ATOM 2203 N N . ALA A 1 277 ? 6.912 3.865 10.750 1.00 93.56 277 ALA A N 1
ATOM 2204 C CA . ALA A 1 277 ? 6.064 3.832 9.562 1.00 93.56 277 ALA A CA 1
ATOM 2205 C C . ALA A 1 277 ? 4.666 4.417 9.842 1.00 93.56 277 ALA A C 1
ATOM 2207 O O . ALA A 1 277 ? 4.174 5.255 9.086 1.00 93.56 277 ALA A O 1
ATOM 2208 N N . TRP A 1 278 ? 4.054 4.069 10.978 1.00 95.38 278 TRP A N 1
ATOM 2209 C CA . TRP A 1 278 ? 2.747 4.601 11.372 1.00 95.38 278 TRP A CA 1
ATOM 2210 C C . TRP A 1 278 ? 2.778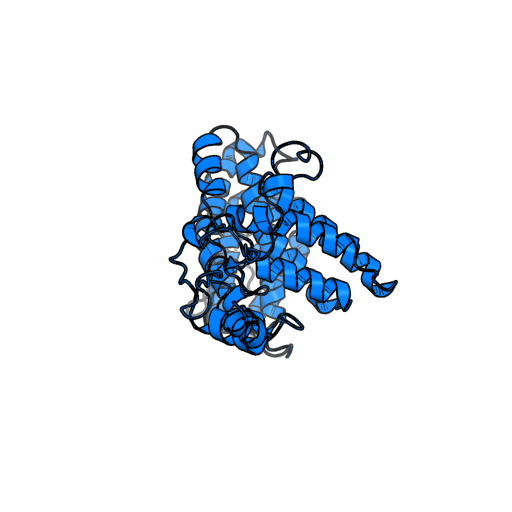 6.101 11.706 1.00 95.38 278 TRP A C 1
ATOM 2212 O O . TRP A 1 278 ? 1.843 6.845 11.394 1.00 95.38 278 TRP A O 1
ATOM 2222 N N . LYS A 1 279 ? 3.867 6.593 12.311 1.00 94.06 279 LYS A N 1
ATOM 2223 C CA . LYS A 1 279 ? 4.083 8.036 12.512 1.00 94.06 279 LYS A CA 1
ATOM 2224 C C . LYS A 1 279 ? 4.246 8.775 11.185 1.00 94.06 279 LYS A C 1
ATOM 2226 O O . LYS A 1 279 ? 3.688 9.861 11.048 1.00 94.06 279 LYS A O 1
ATOM 2231 N N . ALA A 1 280 ? 4.983 8.206 10.230 1.00 91.62 280 ALA A N 1
ATOM 2232 C CA . ALA A 1 280 ? 5.148 8.786 8.899 1.00 91.62 280 ALA A CA 1
ATOM 2233 C C . ALA A 1 280 ? 3.795 8.909 8.183 1.00 91.62 280 ALA A C 1
ATOM 2235 O O . ALA A 1 280 ? 3.457 9.996 7.713 1.00 91.62 280 ALA A O 1
ATOM 2236 N N . TYR A 1 281 ? 2.980 7.848 8.221 1.00 93.19 281 TYR A N 1
ATOM 2237 C CA . TYR A 1 281 ? 1.603 7.870 7.725 1.00 93.19 281 TYR A CA 1
ATOM 2238 C C . TYR A 1 281 ? 0.777 8.993 8.366 1.00 93.19 281 TYR A C 1
ATOM 2240 O O . TYR A 1 281 ? 0.201 9.816 7.657 1.00 93.19 281 TYR A O 1
ATOM 2248 N N . GLY A 1 282 ? 0.781 9.088 9.702 1.00 92.38 282 GLY A N 1
ATOM 2249 C CA . GLY A 1 282 ? 0.097 10.160 10.432 1.00 92.38 282 GLY A CA 1
ATOM 2250 C C . GLY A 1 282 ? 0.505 11.553 9.967 1.00 92.38 282 GLY A C 1
ATOM 2251 O O . GLY A 1 282 ? -0.357 12.366 9.637 1.00 92.38 282 GLY A O 1
ATOM 2252 N N . THR A 1 283 ? 1.811 11.808 9.873 1.00 90.50 283 THR A N 1
ATOM 2253 C CA . THR A 1 283 ? 2.348 13.088 9.391 1.00 90.50 283 THR A CA 1
ATOM 2254 C C . THR A 1 283 ? 1.827 13.413 7.991 1.00 90.50 283 THR A C 1
ATOM 2256 O O . THR A 1 283 ? 1.363 14.532 7.763 1.00 90.50 283 THR A O 1
ATOM 2259 N N . ALA A 1 284 ? 1.811 12.432 7.082 1.00 87.69 284 ALA A N 1
ATOM 2260 C CA . ALA A 1 284 ? 1.335 12.606 5.709 1.00 87.69 284 ALA A CA 1
ATOM 2261 C C . ALA A 1 284 ? -0.172 12.910 5.603 1.00 87.69 284 ALA A C 1
ATOM 2263 O O . ALA A 1 284 ? -0.605 13.542 4.642 1.00 87.69 284 ALA A O 1
ATOM 2264 N N . ILE A 1 285 ? -0.976 12.551 6.611 1.00 88.06 285 ILE A N 1
ATOM 2265 C CA . ILE A 1 285 ? -2.386 12.973 6.725 1.00 88.06 285 ILE A CA 1
ATOM 2266 C C . ILE A 1 285 ? -2.600 14.163 7.672 1.00 88.06 285 ILE A C 1
ATOM 2268 O O . ILE A 1 285 ? -3.738 14.477 8.018 1.00 88.06 285 ILE A O 1
ATOM 2272 N N . GLY A 1 286 ? -1.531 14.858 8.071 1.00 86.88 286 GLY A N 1
ATOM 2273 C CA . GLY A 1 286 ? -1.595 16.073 8.890 1.00 86.88 286 GLY A CA 1
ATOM 2274 C C . GLY A 1 286 ? -1.794 15.816 10.387 1.00 86.88 286 GLY A C 1
ATOM 2275 O O . GLY A 1 286 ? -2.247 16.700 11.112 1.00 86.88 286 GLY A O 1
ATOM 2276 N N . LEU A 1 287 ? -1.476 14.613 10.866 1.00 88.12 287 LEU A N 1
ATOM 2277 C CA . LEU A 1 287 ? -1.535 14.232 12.275 1.00 88.12 287 LEU A CA 1
ATOM 2278 C C . LEU A 1 287 ? -0.126 14.195 12.856 1.00 88.12 287 LEU A C 1
ATOM 2280 O O . LEU A 1 287 ? 0.788 13.608 12.287 1.00 88.12 287 LEU A O 1
ATOM 2284 N N . SER A 1 288 ? 0.064 14.785 14.031 1.00 85.75 288 SER A N 1
ATOM 2285 C CA . SER A 1 288 ? 1.329 14.654 14.752 1.00 85.75 288 SER A CA 1
ATOM 2286 C C . SER A 1 288 ? 1.111 14.597 16.255 1.00 85.75 288 SER A C 1
ATOM 2288 O O . SER A 1 288 ? 0.159 15.173 16.787 1.00 85.75 288 SER A O 1
ATOM 2290 N N . GLN A 1 289 ? 2.040 13.950 16.964 1.00 75.31 289 GLN A N 1
ATOM 2291 C CA . GLN A 1 289 ? 2.043 13.948 18.429 1.00 75.31 289 GLN A CA 1
ATOM 2292 C C . GLN A 1 289 ? 2.247 15.355 19.012 1.00 75.31 289 GLN A C 1
ATOM 2294 O O . GLN A 1 289 ? 1.915 15.563 20.167 1.00 75.31 289 GLN A O 1
ATOM 2299 N N . HIS A 1 290 ? 2.759 16.321 18.243 1.00 73.00 290 HIS A N 1
ATOM 2300 C CA . HIS A 1 290 ? 2.966 17.699 18.705 1.00 73.00 290 HIS A CA 1
ATOM 2301 C C . HIS A 1 290 ? 1.774 18.616 18.408 1.00 73.00 290 HIS A C 1
ATOM 2303 O O . HIS A 1 290 ? 1.543 19.569 19.143 1.00 73.00 290 HIS A O 1
ATOM 2309 N N . SER A 1 291 ? 0.924 18.282 17.430 1.00 62.72 291 SER A N 1
ATOM 2310 C CA . SER A 1 291 ? -0.366 18.963 17.196 1.00 62.72 291 SER A CA 1
ATOM 2311 C C . SER A 1 291 ? -1.417 18.713 18.305 1.00 62.72 291 SER A C 1
ATOM 2313 O O . SER A 1 291 ? -2.611 18.958 18.126 1.00 62.72 291 SER A O 1
ATOM 2315 N N . ARG A 1 292 ? -0.983 18.195 19.466 1.00 51.44 292 ARG A N 1
ATOM 2316 C CA . ARG A 1 292 ? -1.771 17.398 20.416 1.00 51.44 292 ARG A CA 1
ATOM 2317 C C . ARG A 1 292 ? -2.723 18.132 21.351 1.00 51.44 292 ARG A C 1
ATOM 2319 O O . ARG A 1 292 ? -3.472 17.431 22.015 1.00 51.44 292 ARG A O 1
ATOM 2326 N N . ILE A 1 293 ? -2.760 19.457 21.455 1.00 49.22 293 ILE A N 1
ATOM 2327 C CA . ILE A 1 293 ? -3.441 20.036 22.633 1.00 49.22 293 ILE A CA 1
ATOM 2328 C C . ILE A 1 293 ? -4.907 20.443 22.396 1.00 49.22 293 ILE A C 1
ATOM 2330 O O . ILE A 1 293 ? -5.670 20.429 23.354 1.00 49.22 293 ILE A O 1
ATOM 2334 N N . LEU A 1 294 ? -5.376 20.704 21.165 1.00 49.00 294 LEU A N 1
ATOM 2335 C CA . LEU A 1 294 ? -6.742 21.252 20.997 1.00 49.00 294 LEU A CA 1
ATOM 2336 C C . LEU A 1 294 ? -7.720 20.459 20.111 1.00 49.00 294 LEU A C 1
ATOM 2338 O O . LEU A 1 294 ? -8.921 20.572 20.332 1.00 49.00 294 LEU A O 1
ATOM 2342 N N . ASN A 1 295 ? -7.274 19.609 19.171 1.00 54.47 295 ASN A N 1
ATOM 2343 C CA . ASN A 1 295 ? -8.207 18.967 18.217 1.00 54.47 295 ASN A CA 1
ATOM 2344 C C . ASN A 1 295 ? -8.181 17.425 18.159 1.00 54.47 295 ASN A C 1
ATOM 2346 O O . ASN A 1 295 ? -9.206 16.822 17.831 1.00 54.47 295 ASN A O 1
ATOM 2350 N N . ILE A 1 296 ? -7.068 16.760 18.497 1.00 54.44 296 ILE A N 1
ATOM 2351 C CA . ILE A 1 296 ? -6.957 15.291 18.349 1.00 54.44 296 ILE A CA 1
ATOM 2352 C C . ILE A 1 296 ? -7.555 14.531 19.544 1.00 54.44 296 ILE A C 1
ATOM 2354 O O . ILE A 1 296 ? -8.167 13.485 19.350 1.00 54.44 296 ILE A O 1
ATOM 2358 N N . ALA A 1 297 ? -7.498 15.077 20.764 1.00 52.84 297 ALA A N 1
ATOM 2359 C CA . ALA A 1 297 ? -8.133 14.455 21.936 1.00 52.84 297 ALA A CA 1
ATOM 2360 C C . ALA A 1 297 ? -9.659 14.267 21.764 1.00 52.84 297 ALA A C 1
ATOM 2362 O O . ALA A 1 297 ? -10.241 13.338 22.312 1.00 52.84 297 ALA A O 1
ATOM 2363 N N . ASN A 1 298 ? -10.300 15.086 20.921 1.00 53.06 298 ASN A N 1
ATOM 2364 C CA . ASN A 1 298 ? -11.713 14.938 20.560 1.00 53.06 298 ASN A CA 1
ATOM 2365 C C . ASN A 1 298 ? -11.984 13.892 19.458 1.00 53.06 298 ASN A C 1
ATOM 2367 O O . ASN A 1 298 ? -13.153 13.610 19.181 1.00 53.06 298 ASN A O 1
ATOM 2371 N N . THR A 1 299 ? -10.940 13.341 18.826 1.00 58.59 299 THR A N 1
ATOM 2372 C CA . THR A 1 299 ? -11.021 12.398 17.692 1.00 58.59 299 THR A CA 1
ATOM 2373 C C . THR A 1 299 ? -10.360 11.039 17.913 1.00 58.59 299 THR A C 1
ATOM 2375 O O . THR A 1 299 ? -10.448 10.218 17.003 1.00 58.59 299 THR A O 1
ATOM 2378 N N . SER A 1 300 ? -9.806 10.762 19.103 1.00 59.75 300 SER A N 1
ATOM 2379 C CA . SER A 1 300 ? -9.581 9.376 19.558 1.00 59.75 300 SER A CA 1
ATOM 2380 C C . SER A 1 300 ? -10.852 8.552 19.326 1.00 59.75 300 SER A C 1
ATOM 2382 O O . SER A 1 300 ? -11.956 9.114 19.385 1.00 59.75 300 SER A O 1
ATOM 2384 N N . LEU A 1 301 ? -10.681 7.260 19.026 1.00 60.94 301 LEU A N 1
ATOM 2385 C CA . LEU A 1 301 ? -11.678 6.198 18.994 1.00 60.94 301 LEU A CA 1
ATOM 2386 C C . LEU A 1 301 ? -12.539 6.293 20.255 1.00 60.94 301 LEU A C 1
ATOM 2388 O O . LEU A 1 301 ? -12.361 5.569 21.232 1.00 60.94 301 LEU A O 1
ATOM 2392 N N . LYS A 1 302 ? -13.519 7.200 20.239 1.00 62.66 302 LYS A N 1
ATOM 2393 C CA . LYS A 1 302 ? -14.610 7.171 21.196 1.00 62.66 302 LYS A CA 1
ATOM 2394 C C . LYS A 1 302 ? -15.191 5.792 21.000 1.00 62.66 302 LYS A C 1
ATOM 2396 O O . LYS A 1 302 ? -15.592 5.474 19.883 1.00 62.66 302 LYS A O 1
ATOM 2401 N N . GLY A 1 303 ? -15.176 4.987 22.056 1.00 64.62 303 GLY A N 1
ATOM 2402 C CA . GLY A 1 303 ? -15.752 3.657 22.016 1.00 64.62 303 GLY A CA 1
ATOM 2403 C C . GLY A 1 303 ? -17.200 3.698 21.514 1.00 64.62 303 GLY A C 1
ATOM 2404 O O . GLY A 1 303 ? -17.776 4.788 21.313 1.00 64.62 303 GLY A O 1
ATOM 2405 N N . PRO A 1 304 ? -17.824 2.522 21.337 1.00 71.88 304 PRO A N 1
ATOM 2406 C CA . PRO A 1 304 ? -19.250 2.471 21.053 1.00 71.88 304 PRO A CA 1
ATOM 2407 C C . PRO A 1 304 ? -20.005 3.421 21.970 1.00 71.88 304 PRO A C 1
ATOM 2409 O O . PRO A 1 304 ? -19.574 3.728 23.086 1.00 71.88 304 PRO A O 1
ATOM 2412 N N . SER A 1 305 ? -21.112 3.949 21.465 1.00 78.31 305 SER A N 1
ATOM 2413 C CA . SER A 1 305 ? -21.977 4.757 22.308 1.00 78.31 305 SER A CA 1
ATOM 2414 C C . SER A 1 305 ? -22.252 4.020 23.614 1.00 78.31 305 SER A C 1
ATOM 2416 O O . SER A 1 305 ? -22.447 2.811 23.608 1.00 78.31 305 SER A O 1
ATOM 2418 N N . GLU A 1 306 ? -22.215 4.735 24.731 1.00 82.31 306 GLU A N 1
ATOM 2419 C CA . GLU A 1 306 ? -22.582 4.150 26.013 1.00 82.31 306 GLU A CA 1
ATOM 2420 C C . GLU A 1 306 ? -24.096 4.265 26.202 1.00 82.31 306 GLU A C 1
ATOM 2422 O O . GLU A 1 306 ? -24.703 5.247 25.744 1.00 82.31 306 GLU A O 1
ATOM 2427 N N . PRO A 1 307 ? -24.738 3.270 26.835 1.00 81.06 307 PRO A N 1
ATOM 2428 C CA . PRO A 1 307 ? -26.173 3.312 27.028 1.00 81.06 307 PRO A CA 1
ATOM 2429 C C . PRO A 1 307 ? -26.439 4.350 28.096 1.00 81.06 307 PRO A C 1
ATOM 2431 O O . PRO A 1 307 ? -25.982 4.225 29.225 1.00 81.06 307 PRO A O 1
ATOM 2434 N N . ASN A 1 308 ? -27.172 5.393 27.731 1.00 83.12 308 ASN A N 1
ATOM 2435 C CA . ASN A 1 308 ? -27.616 6.370 28.702 1.00 83.12 308 ASN A CA 1
ATOM 2436 C C . ASN A 1 308 ? -29.000 5.953 29.208 1.00 83.12 308 ASN A C 1
ATOM 2438 O O . ASN A 1 308 ? -29.980 5.983 28.460 1.00 83.12 308 ASN A O 1
ATOM 2442 N N . GLU A 1 309 ? -29.076 5.552 30.476 1.00 84.62 309 GLU A N 1
ATOM 2443 C CA . GLU A 1 309 ? -30.323 5.104 31.102 1.00 84.62 309 GLU A CA 1
ATOM 2444 C C . GLU A 1 309 ? -31.386 6.208 31.109 1.00 84.62 309 GLU A C 1
ATOM 2446 O O . GLU A 1 309 ? -32.559 5.945 30.844 1.00 84.62 309 GLU A O 1
ATOM 2451 N N . THR A 1 310 ? -30.977 7.464 31.294 1.00 85.31 310 THR A N 1
ATOM 2452 C CA . THR A 1 310 ? -31.891 8.605 31.451 1.00 85.31 310 THR A CA 1
ATOM 2453 C C . THR A 1 310 ? -32.181 9.333 30.141 1.00 85.31 310 THR A C 1
ATOM 2455 O O . THR A 1 310 ? -33.247 9.927 29.980 1.00 85.31 310 THR A O 1
ATOM 2458 N N . ALA A 1 311 ? -31.278 9.267 29.162 1.00 84.56 311 ALA A N 1
ATOM 2459 C CA . ALA A 1 311 ? -31.479 9.900 27.866 1.00 84.56 311 ALA A CA 1
ATOM 2460 C C . ALA A 1 311 ? -32.214 8.980 26.879 1.00 84.56 311 ALA A C 1
ATOM 2462 O O . ALA A 1 311 ? -32.120 7.750 26.901 1.00 84.56 311 ALA A O 1
ATOM 2463 N N . ALA A 1 312 ? -32.962 9.596 25.972 1.00 84.31 312 ALA A N 1
ATOM 2464 C CA . ALA A 1 312 ? -33.527 8.900 24.828 1.00 84.31 312 ALA A CA 1
ATOM 2465 C C . ALA A 1 312 ? -32.456 8.651 23.752 1.00 84.31 312 ALA A C 1
ATOM 2467 O O . ALA A 1 312 ? -31.556 9.477 23.583 1.00 84.31 312 ALA A O 1
ATOM 2468 N N . TYR A 1 313 ? -32.575 7.566 22.975 1.00 82.50 313 TYR A N 1
ATOM 2469 C CA . TYR A 1 313 ? -31.535 7.165 22.011 1.00 82.50 313 TYR A CA 1
ATOM 2470 C C . TYR A 1 313 ? -31.176 8.226 20.968 1.00 82.50 313 TYR A C 1
ATOM 2472 O O . TYR A 1 313 ? -30.063 8.220 20.453 1.00 82.50 313 TYR A O 1
ATOM 2480 N N . TRP A 1 314 ? -32.090 9.142 20.630 1.00 85.12 314 TRP A N 1
ATOM 2481 C CA . TRP A 1 314 ? -31.807 10.214 19.670 1.00 85.12 314 TRP A CA 1
ATOM 2482 C C . TRP A 1 314 ? -30.857 11.285 20.220 1.00 85.12 314 TRP A C 1
ATOM 2484 O O . TRP A 1 314 ? -30.341 12.085 19.443 1.00 85.12 314 TRP A O 1
ATOM 2494 N N . ARG A 1 315 ? -30.626 11.306 21.540 1.00 86.38 315 ARG A N 1
ATOM 2495 C CA . ARG A 1 315 ? -29.608 12.136 22.203 1.00 86.38 315 ARG A CA 1
ATOM 2496 C C . ARG A 1 315 ? -28.270 11.411 22.355 1.00 86.38 315 ARG A C 1
ATOM 2498 O O . ARG A 1 315 ? -27.258 12.058 22.607 1.00 86.38 315 ARG A O 1
ATOM 2505 N N . THR A 1 316 ? -28.252 10.089 22.199 1.00 82.88 316 THR A N 1
ATOM 2506 C CA . THR A 1 316 ? -27.027 9.291 22.205 1.00 82.88 316 THR A CA 1
ATOM 2507 C C . THR A 1 316 ? -26.251 9.542 20.905 1.00 82.88 316 THR A C 1
ATOM 2509 O O . THR A 1 316 ? -26.865 9.617 19.835 1.00 82.88 316 THR A O 1
ATOM 2512 N N . PRO A 1 317 ? -24.908 9.656 20.941 1.00 82.69 317 PRO A N 1
ATOM 2513 C CA . PRO A 1 317 ? -24.109 9.719 19.721 1.00 82.69 317 PRO A CA 1
ATOM 2514 C C . PRO A 1 317 ? -24.470 8.579 18.757 1.00 82.69 31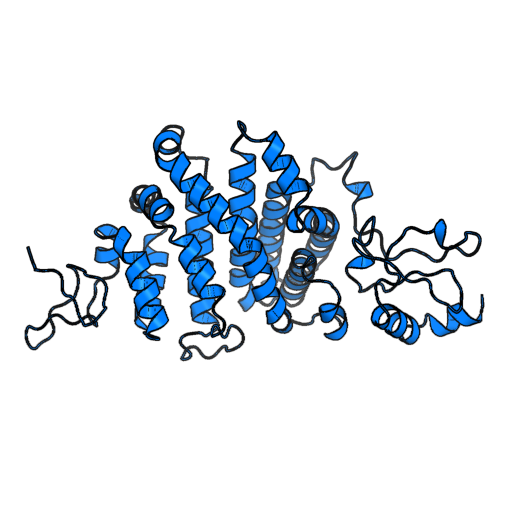7 PRO A C 1
ATOM 2516 O O . PRO A 1 317 ? -24.650 7.433 19.176 1.00 82.69 317 PRO A O 1
ATOM 2519 N N . LYS A 1 318 ? -24.585 8.874 17.458 1.00 84.69 318 LYS A N 1
ATOM 2520 C CA . LYS A 1 318 ? -24.992 7.893 16.435 1.00 84.69 318 LYS A CA 1
ATOM 2521 C C . LYS A 1 318 ? -23.822 6.996 16.014 1.00 84.69 318 LYS A C 1
ATOM 2523 O O . LYS A 1 318 ? -23.356 7.066 14.878 1.00 84.69 318 LYS A O 1
ATOM 2528 N N . ARG A 1 319 ? -23.346 6.172 16.950 1.00 84.62 319 ARG A N 1
ATOM 2529 C CA . ARG A 1 319 ? -22.294 5.164 16.745 1.00 84.62 319 ARG A CA 1
ATOM 2530 C C . ARG A 1 319 ? -22.870 3.764 16.885 1.00 84.62 319 ARG A C 1
ATOM 2532 O O . ARG A 1 319 ? -23.875 3.576 17.570 1.00 84.62 319 ARG A O 1
ATOM 2539 N N . CYS A 1 320 ? -22.242 2.794 16.226 1.00 87.25 320 CYS A N 1
ATOM 2540 C CA . CYS A 1 320 ? -22.599 1.397 16.445 1.00 87.25 320 CYS A CA 1
ATOM 2541 C C . CYS A 1 320 ? -22.224 0.988 17.873 1.00 87.25 320 CYS A C 1
ATOM 2543 O O . CYS A 1 320 ? -21.155 1.338 18.361 1.00 87.25 320 CYS A O 1
ATOM 2545 N N . PHE A 1 321 ? -23.105 0.258 18.539 1.00 89.56 321 PHE A N 1
ATOM 2546 C CA . PHE A 1 321 ? -22.885 -0.214 19.897 1.00 89.56 321 PHE A CA 1
ATOM 2547 C C . PHE A 1 321 ? -21.979 -1.435 19.976 1.00 89.56 321 PHE A C 1
ATOM 2549 O O . PHE A 1 321 ? -21.317 -1.654 20.985 1.00 89.56 321 PHE A O 1
ATOM 2556 N N . TRP A 1 322 ? -21.924 -2.207 18.891 1.00 88.06 322 TRP A N 1
ATOM 2557 C CA . TRP A 1 322 ? -21.053 -3.363 18.816 1.00 88.06 322 TRP A CA 1
ATOM 2558 C C . TRP A 1 322 ? -19.594 -2.903 18.835 1.00 88.06 322 TRP A C 1
ATOM 2560 O O . TRP A 1 322 ? -19.129 -2.324 17.853 1.00 88.06 322 TRP A O 1
ATOM 2570 N N . LYS A 1 323 ? -18.881 -3.158 19.942 1.00 77.62 323 LYS A N 1
ATOM 2571 C CA . LYS A 1 323 ? -17.505 -2.680 20.206 1.00 77.62 323 LYS A CA 1
ATOM 2572 C C . LYS A 1 323 ? -16.543 -2.919 19.048 1.00 77.62 323 LYS A C 1
ATOM 2574 O O . LYS A 1 323 ? -15.720 -2.060 18.754 1.00 77.62 323 LYS A O 1
ATOM 2579 N N . ALA A 1 324 ? -16.665 -4.068 18.394 1.00 70.25 324 ALA A N 1
ATOM 2580 C CA . ALA A 1 324 ? -15.755 -4.472 17.334 1.00 70.25 324 ALA A CA 1
ATOM 2581 C C . ALA A 1 324 ? -16.166 -3.935 15.944 1.00 70.25 324 ALA A C 1
ATOM 2583 O O . ALA A 1 324 ? -15.457 -4.107 14.957 1.00 70.25 324 ALA A O 1
ATOM 2584 N N . CYS A 1 325 ? -17.306 -3.245 15.837 1.00 74.12 325 CYS A N 1
ATOM 2585 C CA . CYS A 1 325 ? -17.722 -2.609 14.597 1.00 74.12 325 CYS A CA 1
ATOM 2586 C C . CYS A 1 325 ? -16.855 -1.380 14.286 1.00 74.12 325 CYS A C 1
ATOM 2588 O O . CYS A 1 325 ? -16.762 -0.466 15.101 1.00 74.12 325 CYS A O 1
ATOM 2590 N N . GLY A 1 326 ? -16.352 -1.256 13.053 1.00 68.06 326 GLY A N 1
ATOM 2591 C CA . GLY A 1 326 ? -15.676 -0.030 12.591 1.00 68.06 326 GLY A CA 1
ATOM 2592 C C . GLY A 1 326 ? -16.537 1.243 12.689 1.00 68.06 326 GLY A C 1
ATOM 2593 O O . GLY A 1 326 ? -16.029 2.360 12.748 1.00 68.06 326 GLY A O 1
ATOM 2594 N N . CYS A 1 327 ? -17.862 1.100 12.770 1.00 77.38 327 CYS A N 1
ATOM 2595 C CA . CYS A 1 327 ? -18.796 2.208 12.973 1.00 77.38 327 CYS A CA 1
ATOM 2596 C C . CYS A 1 327 ? -18.980 2.593 14.452 1.00 77.38 327 CYS A C 1
ATOM 2598 O O . CYS A 1 327 ? -19.659 3.581 14.737 1.00 77.38 327 CYS A O 1
ATOM 2600 N N . ALA A 1 328 ? -18.428 1.824 15.396 1.00 76.19 328 ALA A N 1
ATOM 2601 C CA . ALA A 1 328 ? -18.475 2.133 16.826 1.00 76.19 328 ALA A CA 1
ATOM 2602 C C . ALA A 1 328 ? -17.597 3.327 17.200 1.00 76.19 328 ALA A C 1
ATOM 2604 O O . ALA A 1 328 ? -17.813 3.954 18.230 1.00 76.19 328 ALA A O 1
ATOM 2605 N N . VAL A 1 329 ? -16.658 3.664 16.320 1.00 64.06 329 VAL A N 1
ATOM 2606 C CA . VAL A 1 329 ? -15.524 4.528 16.620 1.00 64.06 329 VAL A CA 1
ATOM 2607 C C . VAL A 1 329 ? -15.503 5.857 15.852 1.00 64.06 329 VAL A C 1
ATOM 2609 O O . VAL A 1 329 ? -14.572 6.650 15.965 1.00 64.06 329 VAL A O 1
ATOM 2612 N N . GLY A 1 330 ? -16.556 6.149 15.082 1.00 60.75 330 GLY A N 1
ATOM 2613 C CA . GLY A 1 330 ? -16.710 7.404 14.333 1.00 60.75 330 GLY A CA 1
ATOM 2614 C C . GLY A 1 330 ? -17.665 8.402 14.994 1.00 60.75 330 GLY A C 1
ATOM 2615 O O . GLY A 1 330 ? -18.594 8.007 15.679 1.00 60.75 330 GLY A O 1
ATOM 2616 N N . ILE A 1 331 ? -17.503 9.709 14.743 1.00 55.38 331 ILE A N 1
ATOM 2617 C CA . ILE A 1 331 ? -18.438 10.753 15.231 1.00 55.38 331 ILE A CA 1
ATOM 2618 C C . ILE A 1 331 ? -19.850 10.545 14.646 1.00 55.38 331 ILE A C 1
ATOM 2620 O O . ILE A 1 331 ? -20.845 10.766 15.331 1.00 55.38 331 ILE A O 1
ATOM 2624 N N . HIS A 1 332 ? -19.917 10.064 13.402 1.00 60.25 332 HIS A N 1
ATOM 2625 C CA . HIS A 1 332 ? -21.135 9.639 12.723 1.00 60.25 332 HIS A CA 1
ATOM 2626 C C . HIS A 1 332 ? -20.832 8.390 11.898 1.00 60.25 332 HIS A C 1
ATOM 2628 O O . HIS A 1 332 ? -19.826 8.338 11.179 1.00 60.25 332 HIS A O 1
ATOM 2634 N N . SER A 1 333 ? -21.718 7.403 11.958 1.00 62.31 333 SER A N 1
ATOM 2635 C CA . SER A 1 333 ? -21.826 6.424 10.887 1.00 62.31 333 SER A CA 1
ATOM 2636 C C . SER A 1 333 ? -22.231 7.150 9.601 1.00 62.31 333 SER A C 1
ATOM 2638 O O . SER A 1 333 ? -23.280 7.788 9.566 1.00 62.31 333 SER A O 1
ATOM 2640 N N . GLY A 1 334 ? -21.446 7.040 8.527 1.00 62.50 334 GLY A N 1
ATOM 2641 C CA . GLY A 1 334 ? -21.817 7.566 7.199 1.00 62.50 334 GLY A CA 1
ATOM 2642 C C . GLY A 1 334 ? -23.036 6.872 6.568 1.00 62.50 334 GLY A C 1
ATOM 2643 O O . GLY A 1 334 ? -23.346 7.089 5.406 1.00 62.50 334 GLY A O 1
ATOM 2644 N N . HIS A 1 335 ? -23.718 6.017 7.325 1.00 72.31 335 HIS A N 1
ATOM 2645 C CA . HIS A 1 335 ? -24.914 5.284 6.949 1.00 72.31 335 HIS A CA 1
ATOM 2646 C C . HIS A 1 335 ? -25.953 5.379 8.076 1.00 72.31 335 HIS A C 1
ATOM 2648 O O . HIS A 1 335 ? -25.667 5.784 9.212 1.00 72.31 335 HIS A O 1
ATOM 2654 N N . ARG A 1 336 ? -27.182 4.958 7.772 1.00 82.81 336 ARG A N 1
ATOM 2655 C CA . ARG A 1 336 ? -28.273 4.898 8.748 1.00 82.81 336 ARG A CA 1
ATOM 2656 C C . ARG A 1 336 ? -27.933 3.895 9.853 1.00 82.81 336 ARG A C 1
ATOM 2658 O O . ARG A 1 336 ? -27.502 2.781 9.570 1.00 82.81 336 ARG A O 1
ATOM 2665 N N . VAL A 1 337 ? -28.143 4.293 11.103 1.00 87.62 337 VAL A N 1
ATOM 2666 C CA . VAL A 1 337 ? -28.127 3.389 12.260 1.00 87.62 337 VAL A CA 1
ATOM 2667 C C . VAL A 1 337 ? -29.552 3.010 12.634 1.00 87.62 337 VAL A C 1
ATOM 2669 O O . VAL A 1 337 ? -30.482 3.810 12.504 1.00 87.62 337 VAL A O 1
ATOM 2672 N N . ARG A 1 338 ? -29.723 1.773 13.088 1.00 91.88 338 ARG A N 1
ATOM 2673 C CA . ARG A 1 338 ? -30.978 1.234 13.605 1.00 91.88 338 ARG A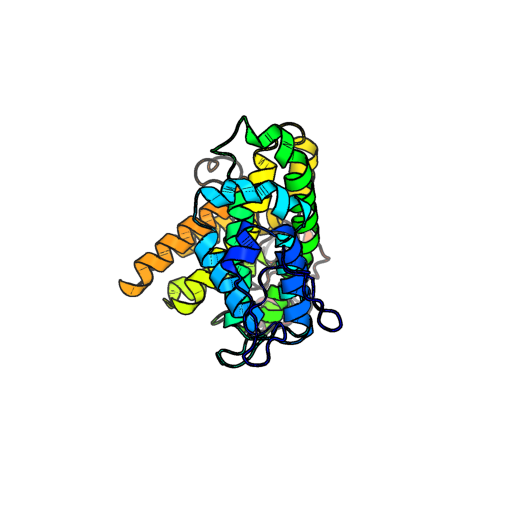 CA 1
ATOM 2674 C C . ARG A 1 338 ? -30.954 1.255 15.124 1.00 91.88 338 ARG A C 1
ATOM 2676 O O . ARG A 1 338 ? -29.939 0.929 15.725 1.00 91.88 338 ARG A O 1
ATOM 2683 N N . VAL A 1 339 ? -32.075 1.603 15.737 1.00 93.75 339 VAL A N 1
ATOM 2684 C CA . VAL A 1 339 ? -32.240 1.470 17.184 1.00 93.75 339 VAL A CA 1
ATOM 2685 C C . VAL A 1 339 ? -32.578 0.021 17.540 1.00 93.75 339 VAL A C 1
ATOM 2687 O O . VAL A 1 339 ? -33.293 -0.654 16.791 1.00 93.75 339 VAL A O 1
ATOM 2690 N N . CYS A 1 340 ? -32.063 -0.471 18.667 1.00 94.50 340 CYS A N 1
ATOM 2691 C CA . CYS A 1 340 ? -32.534 -1.726 19.245 1.00 94.50 340 CYS A CA 1
ATOM 2692 C C . CYS A 1 340 ? -34.027 -1.615 19.562 1.00 94.50 340 CYS A C 1
ATOM 2694 O O . CYS A 1 340 ? -34.436 -0.727 20.303 1.00 94.50 340 CYS A O 1
ATOM 2696 N N . LYS A 1 341 ? -34.835 -2.528 19.016 1.00 93.25 341 LYS A N 1
ATOM 2697 C CA . LYS A 1 341 ? -36.290 -2.544 19.234 1.00 93.25 341 LYS A CA 1
ATOM 2698 C C . LYS A 1 341 ? -36.703 -3.004 20.638 1.00 93.25 341 LYS A C 1
ATOM 2700 O O . LYS A 1 341 ? -37.870 -2.872 20.969 1.00 93.25 341 LYS A O 1
ATOM 2705 N N . GLY A 1 342 ? -35.787 -3.594 21.410 1.00 93.12 342 GLY A N 1
ATOM 2706 C CA . GLY A 1 342 ? -36.052 -3.994 22.793 1.00 93.12 342 GLY A CA 1
ATOM 2707 C C . GLY A 1 342 ? -35.934 -2.794 23.726 1.00 93.12 342 GLY A C 1
ATOM 2708 O O . GLY A 1 342 ? -36.933 -2.216 24.124 1.00 93.12 342 GLY A O 1
ATOM 2709 N N . CYS A 1 343 ? -34.702 -2.370 24.004 1.00 92.31 343 CYS A N 1
ATOM 2710 C CA . CYS A 1 343 ? -34.444 -1.313 24.983 1.00 92.31 343 CYS A CA 1
ATOM 2711 C C . CYS A 1 343 ? -34.598 0.116 24.442 1.00 92.31 343 CYS A C 1
ATOM 2713 O O . CYS A 1 343 ? -34.682 1.059 25.220 1.00 92.31 343 CYS A O 1
ATOM 2715 N N . TYR A 1 344 ? -34.565 0.327 23.120 1.00 91.94 344 TYR A N 1
ATOM 2716 C CA . TYR A 1 344 ? -34.514 1.665 22.516 1.00 91.94 344 TYR A CA 1
ATOM 2717 C C . TYR A 1 344 ? -33.406 2.575 23.079 1.00 91.94 344 TYR A C 1
ATOM 2719 O O . TYR A 1 344 ? -33.571 3.792 23.107 1.00 91.94 344 TYR A O 1
ATOM 2727 N N . LYS A 1 345 ? -32.283 2.008 23.547 1.00 89.69 345 LYS A N 1
ATOM 2728 C CA . LYS A 1 345 ? -31.136 2.760 24.103 1.00 89.69 345 LYS A CA 1
ATOM 2729 C C . LYS A 1 345 ? -29.875 2.682 23.257 1.00 89.69 345 LYS A C 1
ATOM 2731 O O . LYS A 1 345 ? -29.041 3.584 23.310 1.00 89.69 345 LYS A O 1
ATOM 2736 N N . VAL A 1 346 ? -29.748 1.621 22.471 1.00 91.62 346 VAL A N 1
ATOM 2737 C CA . VAL A 1 346 ? -28.529 1.305 21.727 1.00 91.62 346 VAL A CA 1
ATOM 2738 C C . VAL A 1 346 ? -28.777 1.364 20.221 1.00 91.62 346 VAL A C 1
ATOM 2740 O O . VAL A 1 346 ? -29.902 1.163 19.750 1.00 91.62 346 VAL A O 1
ATOM 2743 N N . LEU A 1 347 ? -27.727 1.685 19.467 1.00 92.06 347 LEU A N 1
ATOM 2744 C CA . LEU A 1 347 ? -27.771 1.921 18.025 1.00 92.06 347 LEU A CA 1
ATOM 2745 C C . LEU A 1 347 ? -26.820 0.962 17.310 1.00 92.06 347 LEU A C 1
ATOM 2747 O O . LEU A 1 347 ? -25.683 0.798 17.728 1.00 92.06 347 LEU A O 1
ATOM 2751 N N . TYR A 1 348 ? -27.240 0.380 16.194 1.00 91.62 348 TYR A N 1
ATOM 2752 C CA . TYR A 1 348 ? -26.419 -0.532 15.399 1.00 91.62 348 TYR A CA 1
ATOM 2753 C C . TYR A 1 348 ? -26.321 -0.057 13.956 1.00 91.62 348 TYR A C 1
ATOM 2755 O O . TYR A 1 348 ? -27.273 0.491 13.407 1.00 91.62 348 TYR A O 1
ATOM 2763 N N . CYS A 1 349 ? -25.180 -0.275 13.310 1.00 89.12 349 CYS A N 1
ATOM 2764 C CA . CYS A 1 349 ? -25.037 -0.001 11.878 1.00 89.12 349 CYS A CA 1
ATOM 2765 C C . CYS A 1 349 ? -25.793 -1.011 11.004 1.00 89.12 349 CYS A C 1
ATOM 2767 O O . CYS A 1 349 ? -26.263 -0.663 9.927 1.00 89.12 349 CYS A O 1
ATOM 2769 N N . HIS A 1 350 ? -25.924 -2.252 11.478 1.00 89.62 350 HIS A N 1
ATOM 2770 C CA . HIS A 1 350 ? -26.459 -3.380 10.725 1.00 89.62 350 HIS A CA 1
ATOM 2771 C C . HIS A 1 350 ? -27.156 -4.384 11.656 1.00 89.62 350 HIS A C 1
ATOM 2773 O O . HIS A 1 350 ? -26.911 -4.373 12.864 1.00 89.62 350 HIS A O 1
ATOM 2779 N N . VAL A 1 351 ? -28.016 -5.259 11.110 1.00 90.94 351 VAL A N 1
ATOM 2780 C CA . VAL A 1 351 ? -28.676 -6.317 11.905 1.00 90.94 351 VAL A CA 1
ATOM 2781 C C . VAL A 1 351 ? -27.654 -7.261 12.537 1.00 90.94 351 VAL A C 1
ATOM 2783 O O . VAL A 1 351 ? -27.775 -7.583 13.707 1.00 90.94 351 VAL A O 1
ATOM 2786 N N . ASN A 1 352 ? -26.582 -7.586 11.817 1.00 86.75 352 ASN A N 1
ATOM 2787 C CA . ASN A 1 352 ? -25.548 -8.494 12.317 1.00 86.75 352 ASN A CA 1
ATOM 2788 C C . ASN A 1 352 ? -24.793 -7.911 13.521 1.00 86.75 352 ASN A C 1
ATOM 2790 O O . ASN A 1 352 ? -24.515 -8.628 14.472 1.00 86.75 352 ASN A O 1
ATOM 2794 N N . CYS A 1 353 ? -24.532 -6.596 13.541 1.00 89.44 353 CYS A N 1
ATOM 2795 C CA . CYS A 1 353 ? -23.951 -5.951 14.725 1.00 89.44 353 CYS A CA 1
ATOM 2796 C C . CYS A 1 353 ? -24.891 -6.009 15.932 1.00 89.44 353 CYS A C 1
ATOM 2798 O O . CYS A 1 353 ? -24.419 -6.163 17.051 1.00 89.44 353 CYS A O 1
ATOM 2800 N N . GLN A 1 354 ? -26.207 -5.913 15.711 1.00 93.56 354 GLN A N 1
ATOM 2801 C CA . GLN A 1 354 ? -27.184 -6.125 16.775 1.00 93.56 354 GLN A CA 1
ATOM 2802 C C . GLN A 1 354 ? -27.149 -7.572 17.278 1.00 93.56 354 GLN A C 1
ATOM 2804 O O . GLN A 1 354 ? -27.111 -7.773 18.484 1.00 93.56 354 GLN A O 1
ATOM 2809 N N . THR A 1 355 ? -27.157 -8.560 16.378 1.00 92.06 355 THR A N 1
ATOM 2810 C CA . THR A 1 355 ? -27.120 -9.987 16.738 1.00 92.06 355 THR A CA 1
ATOM 2811 C C . THR A 1 355 ? -25.886 -10.326 17.569 1.00 92.06 355 THR A C 1
ATOM 2813 O O . THR A 1 355 ? -26.020 -10.930 18.625 1.00 92.06 355 THR A O 1
ATOM 2816 N N . ARG A 1 356 ? -24.699 -9.857 17.170 1.00 84.81 356 ARG A N 1
ATOM 2817 C CA . ARG A 1 356 ? -23.474 -10.141 17.931 1.00 84.81 356 ARG A CA 1
ATOM 2818 C C . ARG A 1 356 ? -23.409 -9.452 19.273 1.00 84.81 356 ARG A C 1
ATOM 2820 O O . ARG A 1 356 ? -23.004 -10.062 20.250 1.00 84.81 356 ARG A O 1
ATOM 2827 N N . ASP A 1 357 ? -23.826 -8.193 19.337 1.00 91.62 357 ASP A N 1
ATOM 2828 C CA . ASP A 1 357 ? -23.901 -7.498 20.620 1.00 91.62 357 ASP A CA 1
ATOM 2829 C C . ASP A 1 357 ? -24.885 -8.209 21.563 1.00 91.62 357 ASP A C 1
ATOM 2831 O O . ASP A 1 357 ? -24.631 -8.344 22.758 1.00 91.62 357 ASP A O 1
ATOM 2835 N N . TRP A 1 358 ? -25.979 -8.746 21.009 1.00 93.12 358 TRP A N 1
ATOM 2836 C CA . TRP A 1 358 ? -26.953 -9.571 21.721 1.00 93.12 358 TRP A CA 1
ATOM 2837 C C . TRP A 1 358 ? -26.339 -10.859 22.281 1.00 93.12 358 TRP A C 1
ATOM 2839 O O . TRP A 1 358 ? -26.573 -11.169 23.447 1.00 93.12 358 TRP A O 1
ATOM 2849 N N . GLU A 1 359 ? -25.555 -11.580 21.480 1.00 91.31 359 GLU A N 1
ATOM 2850 C CA . GLU A 1 359 ? -24.817 -12.790 21.882 1.00 91.31 359 GLU A CA 1
ATOM 2851 C C . GLU A 1 359 ? -23.702 -12.490 22.892 1.00 91.31 359 GLU A C 1
ATOM 2853 O O . GLU A 1 359 ? -23.455 -13.284 23.795 1.00 91.31 359 GLU A O 1
ATOM 2858 N N . ALA A 1 360 ? -23.081 -11.314 22.797 1.00 86.75 360 ALA A N 1
ATOM 2859 C CA . ALA A 1 360 ? -22.023 -10.849 23.690 1.00 86.75 360 ALA A CA 1
ATOM 2860 C C . ALA A 1 360 ? -22.528 -10.297 25.039 1.00 86.75 360 ALA A C 1
ATOM 2862 O O . ALA A 1 360 ? -21.752 -9.707 25.792 1.00 86.75 360 ALA A O 1
ATOM 2863 N N . GLY A 1 361 ? -23.816 -10.462 25.352 1.00 91.31 361 GLY A N 1
ATOM 2864 C CA . GLY A 1 361 ? -24.380 -10.110 26.656 1.00 91.31 361 GLY A CA 1
ATOM 2865 C C . GLY A 1 361 ? -25.334 -8.907 26.662 1.00 91.31 361 GLY A C 1
ATOM 2866 O O . GLY A 1 361 ? -25.836 -8.505 27.716 1.00 91.31 361 GLY A O 1
ATOM 2867 N N . HIS A 1 362 ? -25.616 -8.283 25.508 1.00 92.00 362 HIS A N 1
ATOM 2868 C CA . HIS A 1 362 ? -26.620 -7.212 25.465 1.00 92.00 362 HIS A CA 1
ATOM 2869 C C . HIS A 1 362 ? -28.024 -7.746 25.768 1.00 92.00 362 HIS A C 1
ATOM 2871 O O . HIS A 1 362 ? -28.862 -6.998 26.271 1.00 92.00 362 HIS A O 1
ATOM 2877 N N . ARG A 1 363 ? -28.301 -9.034 25.516 1.00 93.00 363 ARG A N 1
ATOM 2878 C CA . ARG A 1 363 ? -29.609 -9.654 25.782 1.00 93.00 363 ARG A CA 1
ATOM 2879 C C . ARG A 1 363 ? -30.065 -9.465 27.227 1.00 93.00 363 ARG A C 1
ATOM 2881 O O . ARG A 1 363 ? -31.237 -9.170 27.471 1.00 93.00 363 ARG A O 1
ATOM 2888 N N . GLU A 1 364 ? -29.151 -9.653 28.167 1.00 90.88 364 GLU A N 1
ATOM 2889 C CA . GLU A 1 364 ? -29.386 -9.605 29.607 1.00 90.88 364 GLU A CA 1
ATOM 2890 C C . GLU A 1 364 ? -29.664 -8.176 30.067 1.00 90.88 364 GLU A C 1
ATOM 2892 O O . GLU A 1 364 ? -30.486 -7.969 30.957 1.00 90.88 364 GLU A O 1
ATOM 2897 N N . VAL A 1 365 ? -29.011 -7.195 29.442 1.00 87.44 365 VAL A N 1
ATOM 2898 C CA . VAL A 1 365 ? -29.202 -5.767 29.728 1.00 87.44 365 VAL A CA 1
ATOM 2899 C C . VAL A 1 365 ? -30.487 -5.254 29.079 1.00 87.44 365 VAL A C 1
ATOM 2901 O O . VAL A 1 365 ? -31.268 -4.551 29.709 1.00 87.44 365 VAL A O 1
ATOM 2904 N N . CYS A 1 366 ? -30.750 -5.661 27.836 1.00 89.31 366 CYS A N 1
ATOM 2905 C CA . CYS A 1 366 ? -31.896 -5.234 27.038 1.00 89.31 366 CYS A CA 1
ATOM 2906 C C . CYS A 1 366 ? -33.243 -5.615 27.668 1.00 89.31 366 CYS A C 1
ATOM 2908 O O . CYS A 1 366 ? -34.216 -4.903 27.470 1.00 89.31 366 CYS A O 1
ATOM 2910 N N . ARG A 1 367 ? -33.297 -6.727 28.417 1.00 81.06 367 ARG A N 1
ATOM 2911 C CA . ARG A 1 367 ? -34.507 -7.201 29.116 1.00 81.06 367 ARG A CA 1
ATOM 2912 C C . ARG A 1 367 ? -34.746 -6.557 30.484 1.00 81.06 367 ARG A C 1
ATOM 2914 O O . ARG A 1 367 ? -35.839 -6.708 31.016 1.00 81.06 367 ARG A O 1
ATOM 2921 N N . LYS A 1 368 ? -33.716 -5.959 31.089 1.00 73.69 368 LYS A N 1
ATOM 2922 C CA . LYS A 1 368 ? -33.782 -5.368 32.438 1.00 73.69 368 LYS A CA 1
ATOM 2923 C C . LYS A 1 368 ? -34.202 -3.897 32.426 1.00 73.69 368 LYS A C 1
ATOM 2925 O O . LYS A 1 368 ? -34.588 -3.386 33.472 1.00 73.69 368 LYS A O 1
ATOM 2930 N N . LEU A 1 369 ? -34.080 -3.248 31.270 1.00 59.06 369 LEU A N 1
ATOM 2931 C CA . LEU A 1 369 ? -34.526 -1.885 30.982 1.00 59.06 369 LEU A CA 1
ATOM 2932 C C . LEU A 1 369 ? -35.923 -1.924 30.367 1.00 59.06 369 LEU A C 1
ATOM 2934 O O . LEU A 1 369 ? -36.695 -0.984 30.651 1.00 59.06 369 LEU A O 1
#

Radius of gyration: 24.16 Å; chains: 1; bounding box: 60×48×67 Å

Organism: NCBI:txid92696

Sequence (369 aa):
MANPVAGDGAPPTRFAGVAMNGEHSTDAIDWRLVIAHEPRMVKDWMIYLHAHEDDRVVDLLNTLAETLPQEQLLRLRPVWAETQLSCVLIDILLGPDMNWEDSDPELFKGRFYSLAILRILAYLLSLITDASDSRMLARHSGAHARECADALLSRMERFVEAIWDRRHMVPKIPDGETAYHAAKLNFISVMSWFIEAVVKDGEEGYRDILKNILAVLTLPLHHLQLDRKNSQEYITKLYASPIHITGKRVWLDTLNALIAINSPDSGRSLKVDMIQAWKAYGTAIGLSQHSRILNIANTSLKGPSEPNETAAYWRTPKRCFWKACGCAVGIHSGHRVRVCKGCYKVLYCHVNCQTRDWEAGHREVCRKL